Protein AF-A0A9P8YAR0-F1 (afdb_monomer_lite)

Secondary structure (DSSP, 8-state):
------GGG-TTS-------------------------------GGGTT---HHHHHHHHHHHHHHHHHHHHHHHHHHHHH--TT--HHHHHHHHHHHHHHHHHHHHHHHHHHHHHHHHTT----SSPPP-------------SPPPSTHHHHHHHHHHHHHT-TTSTTHHHHTSHHHHHHHHHHHHHHHHTS-TT-----SSSSPPPPGGGS-HHHHHHHHHHHHHHHHHHHHHHHHHHHHHHHHTT--PPP-----GGGGHHHHTTTTTT--

Radius of gyration: 24.36 Å; chains: 1; bounding box: 58×56×77 Å

Sequence (274 aa):
MEQNKGLSASRWATGPGLLRPRRLASSRGSSPSEFSSTTDSPRDQDQLHSCDERHLSRFLKMAKRLKWKMPFLELGYAKATSRAGLSQQDIEENEINFKLDYYEYYILLEQALVSLLAVYGVAIDRHAAPTTTKKTRSPERSVEPPKPEYKHRYHANVISALESPLTPLGAIFGIDPVRKQLLRAKELRNRWKYIDDDDEPLYNQPPPPLESYNLDEILQTVQLAIEHGYEMAQRDVEDYQVRSRASGKLQPSSEPPSSQDWDFMVNAMEWEAI

Structure (mmCIF, N/CA/C/O backbone):
data_AF-A0A9P8YAR0-F1
#
_entry.id   AF-A0A9P8YAR0-F1
#
loop_
_atom_site.group_PDB
_atom_site.id
_atom_site.type_symbol
_atom_site.label_atom_id
_atom_site.label_alt_id
_atom_site.label_comp_id
_atom_site.label_asym_id
_atom_site.label_entity_id
_atom_site.label_seq_id
_atom_site.pdbx_PDB_ins_code
_atom_site.Cartn_x
_atom_site.Cartn_y
_atom_site.Cartn_z
_atom_site.occupancy
_atom_site.B_iso_or_equiv
_atom_site.auth_seq_id
_atom_site.auth_comp_id
_atom_site.auth_asym_id
_atom_site.auth_atom_id
_atom_site.pdbx_PDB_model_num
ATOM 1 N N . MET A 1 1 ? 27.186 9.744 41.504 1.00 37.31 1 MET A N 1
ATOM 2 C CA . MET A 1 1 ? 25.823 10.306 41.618 1.00 37.31 1 MET A CA 1
ATOM 3 C C . MET A 1 1 ? 25.578 11.148 40.377 1.00 37.31 1 MET A C 1
ATOM 5 O O . MET A 1 1 ? 25.871 12.334 40.383 1.00 37.31 1 MET A O 1
ATOM 9 N N . GLU A 1 2 ? 25.146 10.518 39.287 1.00 39.84 2 GLU A N 1
ATOM 10 C CA . GLU A 1 2 ? 24.794 11.209 38.043 1.00 39.84 2 GLU A CA 1
ATOM 11 C C . GLU A 1 2 ? 23.285 11.449 38.034 1.00 39.84 2 GLU A C 1
ATOM 13 O O . GLU A 1 2 ? 22.495 10.520 38.197 1.00 39.84 2 GLU A O 1
ATOM 18 N N . GLN A 1 3 ? 22.887 12.716 37.931 1.00 44.25 3 GLN A N 1
ATOM 19 C CA . GLN A 1 3 ? 21.488 13.120 37.878 1.00 44.25 3 GLN A CA 1
ATOM 20 C C . GLN A 1 3 ? 21.008 13.087 36.423 1.00 44.25 3 GLN A C 1
ATOM 22 O O . GLN A 1 3 ? 21.446 13.885 35.593 1.00 44.25 3 GLN A O 1
ATOM 27 N N . ASN A 1 4 ? 20.080 12.173 36.141 1.00 39.69 4 ASN A N 1
ATOM 28 C CA . ASN A 1 4 ? 19.299 12.125 34.909 1.00 39.69 4 ASN A CA 1
ATOM 29 C C . ASN A 1 4 ? 18.508 13.430 34.730 1.00 39.69 4 ASN A C 1
ATOM 31 O O . ASN A 1 4 ? 17.562 13.700 35.471 1.00 39.69 4 ASN A O 1
ATOM 35 N N . LYS A 1 5 ? 18.853 14.223 33.712 1.00 50.88 5 LYS A N 1
ATOM 36 C CA . LYS A 1 5 ? 17.983 15.298 33.219 1.00 50.88 5 LYS A CA 1
ATOM 37 C C . LYS A 1 5 ? 16.904 14.672 32.336 1.00 50.88 5 LYS A C 1
ATOM 39 O O . LYS A 1 5 ? 17.158 14.327 31.187 1.00 50.88 5 LYS A O 1
ATOM 44 N N . GLY A 1 6 ? 15.725 14.475 32.922 1.00 48.91 6 GLY A N 1
ATOM 45 C CA . GLY A 1 6 ? 14.515 14.028 32.234 1.00 48.91 6 GLY A CA 1
ATOM 46 C C . GLY A 1 6 ? 13.888 15.098 31.330 1.00 48.91 6 GLY A C 1
ATOM 47 O O . GLY A 1 6 ? 14.427 16.188 31.151 1.00 48.91 6 GLY A O 1
ATOM 48 N N . LEU A 1 7 ? 12.720 14.750 30.781 1.00 41.03 7 LEU A N 1
ATOM 49 C CA . LEU A 1 7 ? 11.932 15.385 29.704 1.00 41.03 7 LEU A CA 1
ATOM 50 C C . LEU A 1 7 ? 11.551 16.876 29.872 1.00 41.03 7 LEU A C 1
ATOM 52 O O . LEU A 1 7 ? 10.843 17.428 29.032 1.00 41.03 7 LEU A O 1
ATOM 56 N N . SER A 1 8 ? 12.039 17.564 30.900 1.00 48.00 8 SER A N 1
ATOM 57 C CA . SER A 1 8 ? 11.832 18.999 31.127 1.00 48.00 8 SER A CA 1
ATOM 58 C C . SER A 1 8 ? 12.661 19.911 30.207 1.00 48.00 8 SER A C 1
ATOM 60 O O . SER A 1 8 ? 12.477 21.123 30.229 1.00 48.00 8 SER A O 1
ATOM 62 N N . ALA A 1 9 ? 13.536 19.353 29.363 1.00 49.62 9 ALA A N 1
ATOM 63 C CA . ALA A 1 9 ? 14.291 20.090 28.341 1.00 49.62 9 ALA A CA 1
ATOM 64 C C . ALA A 1 9 ? 13.607 20.106 26.954 1.00 49.62 9 ALA A C 1
ATOM 66 O O . ALA A 1 9 ? 14.244 20.423 25.947 1.00 49.62 9 ALA A O 1
ATOM 67 N N . SER A 1 10 ? 12.327 19.725 26.876 1.00 37.81 10 SER A N 1
ATOM 68 C CA . SER A 1 10 ? 11.600 19.652 25.610 1.00 37.81 10 SER A CA 1
ATOM 69 C C . SER A 1 10 ? 11.167 21.036 25.118 1.00 37.81 10 SER A C 1
ATOM 71 O O . SER A 1 10 ? 10.652 21.862 25.870 1.00 37.81 10 SER A O 1
ATOM 73 N N . ARG A 1 11 ? 11.343 21.266 23.813 1.00 50.47 11 ARG A N 1
ATOM 74 C CA . ARG A 1 11 ? 11.102 22.528 23.082 1.00 50.47 11 ARG A CA 1
ATOM 75 C C . ARG A 1 11 ? 9.628 22.966 23.011 1.00 50.47 11 ARG A C 1
ATOM 77 O O . ARG A 1 11 ? 9.318 23.943 22.342 1.00 50.47 11 ARG A O 1
ATOM 84 N N . TRP A 1 12 ? 8.745 22.249 23.701 1.00 41.91 12 TRP A N 1
ATOM 85 C CA . TRP A 1 12 ? 7.305 22.491 23.790 1.00 41.91 12 TRP A CA 1
ATOM 86 C C . TRP A 1 12 ? 6.896 23.259 25.059 1.00 41.91 12 TRP A C 1
ATOM 88 O O . TRP A 1 12 ? 5.718 23.550 25.241 1.00 41.91 12 TRP A O 1
ATOM 98 N N . ALA A 1 13 ? 7.845 23.615 25.934 1.00 38.53 13 ALA A N 1
ATOM 99 C CA . ALA A 1 13 ? 7.583 24.511 27.058 1.00 38.53 13 ALA A CA 1
ATOM 100 C C . ALA A 1 13 ? 7.417 25.959 26.556 1.00 38.53 13 ALA A C 1
ATOM 102 O O . ALA A 1 13 ? 8.365 26.603 26.105 1.00 38.53 13 ALA A O 1
ATOM 103 N N . THR A 1 14 ? 6.181 26.441 26.605 1.00 42.31 14 THR A N 1
ATOM 104 C CA . THR A 1 14 ? 5.696 27.729 26.105 1.00 42.31 14 THR A CA 1
ATOM 105 C C . THR A 1 14 ? 6.445 28.926 26.706 1.00 42.31 14 THR A C 1
ATOM 107 O O . THR A 1 14 ? 6.550 29.058 27.924 1.00 42.31 14 THR A O 1
ATOM 110 N N . GLY A 1 15 ? 6.890 29.852 25.852 1.00 34.81 15 GLY A N 1
ATOM 111 C CA . GLY A 1 15 ? 7.366 31.186 26.229 1.00 34.81 15 GLY A CA 1
ATOM 112 C C . GLY A 1 15 ? 6.850 32.233 25.229 1.00 34.81 15 GLY A C 1
ATOM 113 O O . GLY A 1 15 ? 6.793 31.936 24.035 1.00 34.81 15 GLY A O 1
ATOM 114 N N . PRO A 1 16 ? 6.409 33.417 25.690 1.00 35.25 16 PRO A N 1
ATOM 115 C CA . PRO A 1 16 ? 5.512 34.294 24.943 1.00 35.25 16 PRO A CA 1
ATOM 116 C C . PRO A 1 16 ? 6.212 35.058 23.814 1.00 35.25 16 PRO A C 1
ATOM 118 O O . PRO A 1 16 ? 7.384 35.424 23.897 1.00 35.25 16 PRO A O 1
ATOM 121 N N . GLY A 1 17 ? 5.442 35.290 22.751 1.00 38.84 17 GLY A N 1
ATOM 122 C CA . GLY A 1 17 ? 5.893 35.862 21.495 1.00 38.84 17 GLY A CA 1
ATOM 123 C C . GLY A 1 17 ? 6.397 37.301 21.567 1.00 38.84 17 GLY A C 1
ATOM 124 O O . GLY A 1 17 ? 5.939 38.127 22.354 1.00 38.84 17 GLY A O 1
ATOM 125 N N . LEU A 1 18 ? 7.290 37.607 20.629 1.00 35.22 18 LEU A N 1
ATOM 126 C CA . LEU A 1 18 ? 7.560 38.959 20.167 1.00 35.22 18 LEU A CA 1
ATOM 127 C C . LEU A 1 18 ? 7.552 38.958 18.638 1.00 35.22 18 LEU A C 1
ATOM 129 O O . LEU A 1 18 ? 8.426 38.407 17.972 1.00 35.22 18 LEU A O 1
ATOM 133 N N 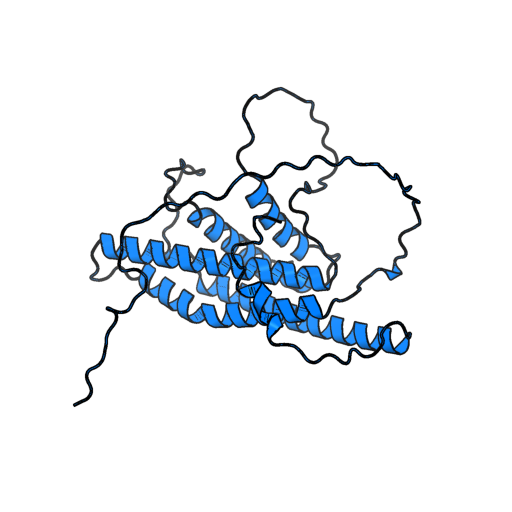. LEU A 1 19 ? 6.503 39.582 18.111 1.00 37.47 19 LEU A N 1
ATOM 134 C CA . LEU A 1 19 ? 6.312 39.941 16.715 1.00 37.47 19 LEU A CA 1
ATOM 135 C C . LEU A 1 19 ? 7.456 40.842 16.233 1.00 37.47 19 LEU A C 1
ATOM 137 O O . LEU A 1 19 ? 7.795 41.829 16.889 1.00 37.47 19 LEU A O 1
ATOM 141 N N . ARG A 1 20 ? 7.965 40.595 15.021 1.00 31.31 20 ARG A N 1
ATOM 142 C CA . ARG A 1 20 ? 8.573 41.662 14.215 1.00 31.31 20 ARG A CA 1
ATOM 143 C C . ARG A 1 20 ? 8.283 41.458 12.721 1.00 31.31 20 ARG A C 1
ATOM 145 O O . ARG A 1 20 ? 8.597 40.397 12.190 1.00 31.31 20 ARG A O 1
ATOM 152 N N . PRO A 1 21 ? 7.711 42.457 12.027 1.00 38.16 21 PRO A N 1
ATOM 153 C CA . PRO A 1 21 ? 7.302 42.333 10.633 1.00 38.16 21 PRO A CA 1
ATOM 154 C C . PRO A 1 21 ? 8.472 42.613 9.682 1.00 38.16 21 PRO A C 1
ATOM 156 O O . PRO A 1 21 ? 9.260 43.538 9.909 1.00 38.16 21 PRO A O 1
ATOM 159 N N . ARG A 1 22 ? 8.556 41.874 8.568 1.00 32.75 22 ARG A N 1
ATOM 160 C CA . ARG A 1 22 ? 9.500 42.171 7.481 1.00 32.75 22 ARG A CA 1
ATOM 161 C C . ARG A 1 22 ? 8.775 42.360 6.145 1.00 32.75 22 ARG A C 1
ATOM 163 O O . ARG A 1 22 ? 8.416 41.413 5.467 1.00 32.75 22 ARG A O 1
ATOM 170 N N . ARG A 1 23 ? 8.578 43.650 5.857 1.00 31.27 23 ARG A N 1
ATOM 171 C CA . ARG A 1 23 ? 8.496 44.376 4.576 1.00 31.27 23 ARG A CA 1
ATOM 172 C C . ARG A 1 23 ? 8.189 43.588 3.294 1.00 31.27 23 ARG A C 1
ATOM 174 O O . ARG A 1 23 ? 9.014 42.830 2.797 1.00 31.27 23 ARG A O 1
ATOM 181 N N . LEU A 1 24 ? 7.072 43.995 2.693 1.00 36.12 24 LEU A N 1
ATOM 182 C CA . LEU A 1 24 ? 6.764 43.934 1.266 1.00 36.12 24 LEU A CA 1
ATOM 183 C C . LEU A 1 24 ? 7.833 44.675 0.447 1.00 36.12 24 LEU A C 1
ATOM 185 O O . LEU A 1 24 ? 8.147 45.833 0.738 1.00 36.12 24 LEU A O 1
ATOM 189 N N . ALA A 1 25 ? 8.334 44.032 -0.605 1.00 34.50 25 ALA A N 1
ATOM 190 C CA . ALA A 1 25 ? 9.024 44.691 -1.704 1.00 34.50 25 ALA A CA 1
ATOM 191 C C . ALA A 1 25 ? 8.367 44.261 -3.018 1.00 34.50 25 ALA A C 1
ATOM 193 O O . ALA A 1 25 ? 8.308 43.085 -3.359 1.00 34.50 25 ALA A O 1
ATOM 194 N N . SER A 1 26 ? 7.831 45.268 -3.697 1.00 34.31 26 SER A N 1
ATOM 195 C CA . SER A 1 26 ? 7.282 45.244 -5.045 1.00 34.31 26 SER A CA 1
ATOM 196 C C . SER A 1 26 ? 8.406 45.098 -6.071 1.00 34.31 26 SER A C 1
ATOM 198 O O . SER A 1 26 ? 9.370 45.862 -6.020 1.00 34.31 26 SER A O 1
ATOM 200 N N . SER A 1 27 ? 8.250 44.208 -7.050 1.00 35.03 27 SER A N 1
ATOM 201 C CA . SER A 1 27 ? 8.774 44.462 -8.392 1.00 35.03 27 SER A CA 1
ATOM 202 C C . SER A 1 27 ? 7.853 43.867 -9.459 1.00 35.03 27 SER A C 1
ATOM 204 O O . SER A 1 27 ? 7.438 42.712 -9.417 1.00 35.03 27 SER A O 1
ATOM 206 N N . ARG A 1 28 ? 7.488 44.741 -10.399 1.00 36.47 28 ARG A N 1
ATOM 207 C CA . ARG A 1 28 ? 6.858 44.443 -11.685 1.00 36.47 28 ARG A CA 1
ATOM 208 C C . ARG A 1 28 ? 7.933 43.937 -12.650 1.00 36.47 28 ARG A C 1
ATOM 210 O O . ARG A 1 28 ? 9.040 44.469 -12.636 1.00 36.47 28 ARG A O 1
ATOM 217 N N . GLY A 1 29 ? 7.575 43.030 -13.553 1.00 31.17 29 GLY A N 1
ATOM 218 C CA . GLY A 1 29 ? 8.398 42.687 -14.713 1.00 31.17 29 GLY A CA 1
ATOM 219 C C . GLY A 1 29 ? 7.681 41.703 -15.630 1.00 31.17 29 GLY A C 1
ATOM 220 O O . GLY A 1 29 ? 7.334 40.612 -15.205 1.00 31.17 29 GLY A O 1
ATOM 221 N N . SER A 1 30 ? 7.402 42.149 -16.848 1.00 32.44 30 SER A N 1
ATOM 222 C CA . SER A 1 30 ? 6.516 41.556 -17.850 1.00 32.44 30 SER A CA 1
ATOM 223 C C . SER A 1 30 ? 7.051 40.297 -18.546 1.00 32.44 30 SER A C 1
ATOM 225 O O . SER A 1 30 ? 8.258 40.101 -18.658 1.00 32.44 30 SER A O 1
ATOM 227 N N . SER A 1 31 ? 6.114 39.513 -19.095 1.00 34.41 31 SER A N 1
ATOM 228 C CA . SER A 1 31 ? 6.303 38.480 -20.129 1.00 34.41 31 SER A CA 1
ATOM 229 C C . SER A 1 31 ? 6.965 39.025 -21.408 1.00 34.41 31 SER A C 1
ATOM 231 O O . SER A 1 31 ? 6.927 40.234 -21.657 1.00 34.41 31 SER A O 1
ATOM 233 N N . PRO A 1 32 ? 7.483 38.131 -22.270 1.00 38.25 32 PRO A N 1
ATOM 234 C CA . PRO A 1 32 ? 6.660 37.751 -23.419 1.00 38.25 32 PRO A CA 1
ATOM 235 C C . PRO A 1 32 ? 6.696 36.256 -23.780 1.00 38.25 32 PRO A C 1
ATOM 237 O O . PRO A 1 32 ? 7.529 35.477 -23.330 1.00 38.25 32 PRO A O 1
ATOM 240 N N . SER A 1 33 ? 5.703 35.915 -24.591 1.00 30.89 33 SER A N 1
ATOM 241 C CA . SER A 1 33 ? 5.299 34.622 -25.122 1.00 30.89 33 SER A CA 1
ATOM 242 C C . SER A 1 33 ? 6.246 34.077 -26.192 1.00 30.89 33 SER A C 1
ATOM 244 O O . SER A 1 33 ? 6.607 34.815 -27.104 1.00 30.89 33 SER A O 1
ATOM 246 N N . GLU A 1 34 ? 6.486 32.765 -26.189 1.00 28.80 34 GLU A N 1
ATOM 247 C CA . GLU A 1 34 ? 6.852 32.020 -27.398 1.00 28.80 34 GLU A CA 1
ATOM 248 C C . GLU A 1 34 ? 5.998 30.753 -27.506 1.00 28.80 34 GLU A C 1
ATOM 250 O O . GLU A 1 34 ? 6.057 29.839 -26.685 1.00 28.80 34 GLU A O 1
ATOM 255 N N . PHE A 1 35 ? 5.152 30.748 -28.535 1.00 33.94 35 PHE A N 1
ATOM 256 C CA . PHE A 1 35 ? 4.470 29.572 -29.050 1.00 33.94 35 PHE A CA 1
ATOM 257 C C . PHE A 1 35 ? 5.496 28.716 -29.793 1.00 33.94 35 PHE A C 1
ATOM 259 O O . PHE A 1 35 ? 6.168 29.208 -30.698 1.00 33.94 35 PHE A O 1
ATOM 266 N N . SER A 1 36 ? 5.580 27.430 -29.464 1.00 34.88 36 SER A N 1
ATOM 267 C CA . SER A 1 36 ? 6.195 26.441 -30.345 1.00 34.88 36 SER A CA 1
ATOM 268 C C . SER A 1 36 ? 5.265 25.258 -30.547 1.00 34.88 36 SER A C 1
ATOM 270 O O . SER A 1 36 ? 4.643 24.727 -29.630 1.00 34.88 36 SER A O 1
ATOM 272 N N . SER A 1 37 ? 5.134 24.957 -31.826 1.00 33.03 37 SER A N 1
ATOM 273 C CA . SER A 1 37 ? 4.126 24.175 -32.507 1.00 33.03 37 SER A CA 1
ATOM 274 C C . SER A 1 37 ? 4.213 22.695 -32.158 1.00 33.03 37 SER A C 1
ATOM 276 O O . SER A 1 37 ? 5.272 22.079 -32.259 1.00 33.03 37 SER A O 1
ATOM 278 N N . THR A 1 38 ? 3.064 22.101 -31.851 1.00 34.84 38 THR A N 1
ATOM 279 C CA . THR A 1 38 ? 2.849 20.654 -31.852 1.00 34.84 38 THR A CA 1
ATOM 280 C C . THR A 1 38 ? 3.045 20.109 -33.263 1.00 34.84 38 THR A C 1
ATOM 282 O O . THR A 1 38 ? 2.204 20.313 -34.139 1.00 34.84 38 THR A O 1
ATOM 285 N N . THR A 1 39 ? 4.162 19.423 -33.480 1.00 36.44 39 THR A N 1
ATOM 286 C CA . THR A 1 39 ? 4.338 18.500 -34.602 1.00 36.44 39 THR A CA 1
ATOM 287 C C . THR A 1 39 ? 3.939 17.111 -34.123 1.00 36.44 39 THR A C 1
ATOM 289 O O . THR A 1 39 ? 4.605 16.492 -33.299 1.00 36.44 39 THR A O 1
ATOM 292 N N . ASP A 1 40 ? 2.785 16.674 -34.614 1.00 42.22 40 ASP A N 1
ATOM 293 C CA . ASP A 1 40 ? 2.220 15.341 -34.452 1.00 42.22 40 ASP A CA 1
ATOM 294 C C . ASP A 1 40 ? 3.078 14.367 -35.279 1.00 42.22 40 ASP A C 1
ATOM 296 O O . ASP A 1 40 ? 3.090 14.422 -36.510 1.00 42.22 40 ASP A O 1
ATOM 300 N N . SER A 1 41 ? 3.892 13.553 -34.606 1.00 32.69 41 SER A N 1
ATOM 301 C CA . SER A 1 41 ? 4.643 12.447 -35.213 1.00 32.69 41 SER A CA 1
ATOM 302 C C . SER A 1 41 ? 4.205 11.120 -34.594 1.00 32.69 41 SER A C 1
ATOM 304 O O . SER A 1 41 ? 3.842 11.088 -33.414 1.00 32.69 41 SER A O 1
ATOM 306 N N . PRO A 1 42 ? 4.211 10.023 -35.373 1.00 37.84 42 PRO A N 1
ATOM 307 C CA . PRO A 1 42 ? 3.617 8.757 -34.968 1.00 37.84 42 PRO A CA 1
ATOM 308 C C . PRO A 1 42 ? 4.381 8.217 -33.760 1.00 37.84 42 PRO A C 1
ATOM 310 O O . PRO A 1 42 ? 5.600 8.080 -33.810 1.00 37.84 42 PRO A O 1
ATOM 313 N N . ARG A 1 43 ? 3.676 7.928 -32.661 1.00 37.00 43 ARG A N 1
ATOM 314 C CA . ARG A 1 43 ? 4.259 7.261 -31.491 1.00 37.00 43 ARG A CA 1
ATOM 315 C C . ARG A 1 43 ? 4.767 5.879 -31.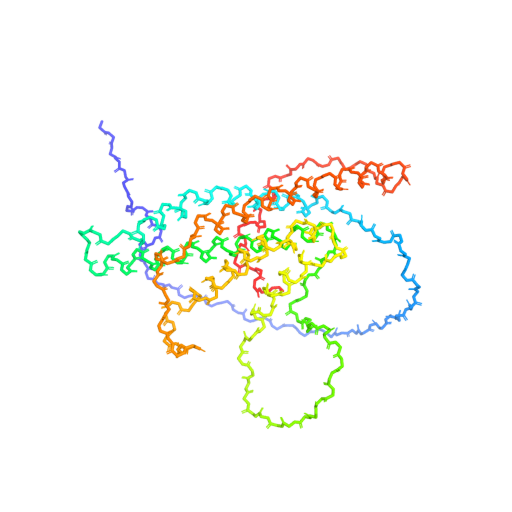903 1.00 37.00 43 ARG A C 1
ATOM 317 O O . ARG A 1 43 ? 3.974 4.950 -32.046 1.00 37.00 43 ARG A O 1
ATOM 324 N N . ASP A 1 44 ? 6.079 5.771 -32.082 1.00 33.78 44 ASP A N 1
ATOM 325 C CA . ASP A 1 44 ? 6.796 4.507 -32.200 1.00 33.78 44 ASP A CA 1
ATOM 326 C C . ASP A 1 44 ? 6.474 3.611 -30.999 1.00 33.78 44 ASP A C 1
ATOM 328 O O . ASP A 1 44 ? 6.611 4.006 -29.837 1.00 33.78 44 ASP A O 1
ATOM 332 N N . GLN A 1 45 ? 6.081 2.373 -31.290 1.00 42.69 45 GLN A N 1
ATOM 333 C CA . GLN A 1 45 ? 5.866 1.314 -30.301 1.00 42.69 45 GLN A CA 1
ATOM 334 C C . GLN A 1 45 ? 7.160 0.917 -29.556 1.00 42.69 45 GLN A C 1
ATOM 336 O O . GLN A 1 45 ? 7.090 0.190 -28.572 1.00 42.69 45 GLN A O 1
ATOM 341 N N . ASP A 1 46 ? 8.317 1.461 -29.951 1.00 38.94 46 ASP A N 1
ATOM 342 C CA . ASP A 1 46 ? 9.611 1.335 -29.264 1.00 38.94 46 ASP A CA 1
ATOM 343 C C . ASP A 1 46 ? 9.754 2.226 -28.010 1.00 38.94 46 ASP A C 1
ATOM 345 O O . ASP A 1 46 ? 10.757 2.139 -27.301 1.00 38.94 46 ASP A O 1
ATOM 349 N N . GLN A 1 47 ? 8.761 3.067 -27.684 1.00 44.16 47 GLN A N 1
ATOM 350 C CA . GLN A 1 47 ? 8.684 3.747 -26.377 1.00 44.16 47 GLN A CA 1
ATOM 351 C C . GLN A 1 47 ? 8.146 2.847 -25.251 1.00 44.16 47 GLN A C 1
ATOM 353 O O . GLN A 1 47 ? 7.994 3.306 -24.116 1.00 44.16 47 GLN A O 1
ATOM 358 N N . LEU A 1 48 ? 7.846 1.574 -25.533 1.00 44.78 48 LEU A N 1
ATOM 359 C CA . LEU A 1 48 ? 7.464 0.619 -24.502 1.00 44.78 48 LEU A CA 1
ATOM 360 C C . LEU A 1 48 ? 8.658 0.348 -23.566 1.00 44.78 48 LEU A C 1
ATOM 362 O O . LEU A 1 48 ? 9.575 -0.408 -23.879 1.00 44.78 48 LEU A O 1
ATOM 366 N N . HIS A 1 49 ? 8.564 0.946 -22.376 1.00 58.31 49 HIS A N 1
ATOM 367 C CA . HIS A 1 49 ? 9.291 0.619 -21.145 1.00 58.31 49 HIS A CA 1
ATOM 368 C C . HIS A 1 49 ? 10.702 1.202 -20.996 1.00 58.31 49 HIS A C 1
ATOM 370 O O . HIS A 1 49 ? 11.666 0.472 -20.766 1.00 58.31 49 HIS A O 1
ATOM 376 N N . SER A 1 50 ? 10.829 2.533 -20.993 1.00 65.31 50 SER A N 1
ATOM 377 C CA . SER A 1 50 ? 11.918 3.146 -20.224 1.00 65.31 50 SER A CA 1
ATOM 378 C C . SER A 1 50 ? 11.692 2.846 -18.737 1.00 65.31 50 SER A C 1
ATOM 380 O O . SER A 1 50 ? 10.799 3.435 -18.130 1.00 65.31 50 SER A O 1
ATOM 382 N N . CYS A 1 51 ? 12.455 1.912 -18.167 1.00 75.69 51 CYS A N 1
ATOM 383 C CA . CYS A 1 51 ? 12.370 1.591 -16.743 1.00 75.69 51 CYS A CA 1
ATOM 384 C C . CYS A 1 51 ? 13.300 2.522 -15.944 1.00 75.69 51 CYS A C 1
ATOM 386 O O . CYS A 1 51 ? 14.507 2.533 -16.191 1.00 75.69 51 CYS A O 1
ATOM 388 N N . ASP A 1 52 ? 12.765 3.325 -15.014 1.00 82.25 52 ASP A N 1
ATOM 389 C CA . ASP A 1 52 ? 13.561 4.305 -14.245 1.00 82.25 52 ASP A CA 1
ATOM 390 C C . ASP A 1 52 ? 14.013 3.748 -12.877 1.00 82.25 52 ASP A C 1
ATOM 392 O O . ASP A 1 52 ? 13.229 3.595 -11.934 1.00 82.25 52 ASP A O 1
ATOM 396 N N . GLU A 1 53 ? 15.320 3.497 -12.749 1.00 85.56 53 GLU A N 1
ATOM 397 C CA . GLU A 1 53 ? 15.984 2.995 -11.535 1.00 85.56 53 GLU A CA 1
ATOM 398 C C . GLU A 1 53 ? 15.825 3.925 -10.318 1.00 85.56 53 GLU A C 1
ATOM 400 O O . GLU A 1 53 ? 15.801 3.465 -9.170 1.00 85.56 53 GLU A O 1
ATOM 405 N N . ARG A 1 54 ? 15.663 5.238 -10.529 1.00 86.19 54 ARG A N 1
ATOM 406 C CA . ARG A 1 54 ? 15.459 6.196 -9.429 1.00 86.19 54 ARG A CA 1
ATOM 407 C C . ARG A 1 54 ? 14.107 5.971 -8.768 1.00 86.19 54 ARG A C 1
ATOM 409 O O . ARG A 1 54 ? 13.999 6.029 -7.542 1.00 86.19 54 ARG A O 1
ATOM 416 N N . HIS A 1 55 ? 13.080 5.688 -9.568 1.00 87.88 55 HIS A N 1
ATOM 417 C CA . HIS A 1 55 ? 11.746 5.363 -9.070 1.00 87.88 55 HIS A CA 1
ATOM 418 C C . HIS A 1 55 ? 11.725 4.004 -8.363 1.00 87.88 55 HIS A C 1
ATOM 420 O O . HIS A 1 55 ? 11.118 3.898 -7.298 1.00 87.88 55 HIS A O 1
ATOM 426 N N . LEU A 1 56 ? 12.488 3.019 -8.855 1.00 88.88 56 LEU A N 1
ATOM 427 C CA . LEU A 1 56 ? 12.667 1.733 -8.174 1.00 88.88 56 LEU A CA 1
ATOM 428 C C . LEU A 1 56 ? 13.356 1.909 -6.811 1.00 88.88 56 LEU A C 1
ATOM 430 O O . LEU A 1 56 ? 12.905 1.366 -5.803 1.00 88.88 56 LEU A O 1
ATOM 434 N N . SER A 1 57 ? 14.413 2.721 -6.755 1.00 88.44 57 SER A N 1
ATOM 435 C CA . SER A 1 57 ? 15.143 3.022 -5.518 1.00 88.44 57 SER A CA 1
ATOM 436 C C . SER A 1 57 ? 14.268 3.749 -4.495 1.00 88.44 57 SER A C 1
ATOM 438 O O . SER A 1 57 ? 14.316 3.442 -3.301 1.00 88.44 57 SER A O 1
ATOM 440 N N . ARG A 1 58 ? 13.440 4.700 -4.951 1.00 88.38 58 ARG A N 1
ATOM 441 C CA . ARG A 1 58 ? 12.425 5.357 -4.114 1.00 88.38 58 ARG A CA 1
ATOM 442 C C . ARG A 1 58 ? 11.427 4.339 -3.589 1.00 88.38 58 ARG A C 1
ATOM 444 O O . ARG A 1 58 ? 11.283 4.222 -2.378 1.00 88.38 58 ARG A O 1
ATOM 451 N N . PHE A 1 59 ? 10.816 3.553 -4.466 1.00 91.38 59 PHE A N 1
ATOM 452 C CA . PHE A 1 59 ? 9.866 2.520 -4.078 1.00 91.38 59 PHE A CA 1
ATOM 453 C C . PHE A 1 59 ? 10.446 1.547 -3.039 1.00 91.38 59 PHE A C 1
ATOM 455 O O . PHE A 1 59 ? 9.814 1.321 -2.011 1.00 91.38 59 PHE A O 1
ATOM 462 N N . LEU A 1 60 ? 11.676 1.054 -3.225 1.00 91.19 60 LEU A N 1
ATOM 463 C CA . LEU A 1 60 ? 12.334 0.154 -2.272 1.00 91.19 60 LEU A CA 1
ATOM 464 C C . LEU A 1 60 ? 12.465 0.772 -0.871 1.00 91.19 60 LEU A C 1
ATOM 466 O O . LEU A 1 60 ? 12.248 0.099 0.139 1.00 91.19 60 LEU A O 1
ATOM 470 N N . LYS A 1 61 ? 12.811 2.059 -0.787 1.00 90.81 61 LYS A N 1
ATOM 471 C CA . LYS A 1 61 ? 12.873 2.791 0.488 1.00 90.81 61 LYS A CA 1
ATOM 472 C C . LYS A 1 61 ? 11.505 2.844 1.165 1.00 90.81 61 LYS A C 1
ATOM 474 O O . LYS A 1 61 ? 11.404 2.600 2.368 1.00 90.81 61 LYS A O 1
ATOM 479 N N . MET A 1 62 ? 10.454 3.095 0.389 1.00 91.00 62 MET A N 1
ATOM 480 C CA . MET A 1 62 ? 9.080 3.143 0.887 1.00 91.00 62 MET A CA 1
ATOM 481 C C . MET A 1 62 ? 8.579 1.766 1.323 1.00 91.00 62 MET A C 1
ATOM 483 O O . MET A 1 62 ? 8.023 1.645 2.409 1.00 91.00 62 MET A O 1
ATOM 487 N N . ALA A 1 63 ? 8.862 0.714 0.552 1.00 91.50 63 ALA A N 1
ATOM 488 C CA . ALA A 1 63 ? 8.544 -0.669 0.897 1.00 91.50 63 ALA A CA 1
ATOM 489 C C . ALA A 1 63 ? 9.223 -1.101 2.208 1.00 91.50 63 ALA A C 1
ATOM 491 O O . ALA A 1 63 ? 8.581 -1.676 3.089 1.00 91.50 63 ALA A O 1
ATOM 492 N N . LYS A 1 64 ? 10.501 -0.742 2.403 1.00 92.19 64 LYS A N 1
ATOM 493 C CA . LYS A 1 64 ? 11.206 -0.955 3.680 1.00 92.19 64 LYS A CA 1
ATOM 494 C C . LYS A 1 64 ? 10.535 -0.209 4.834 1.00 92.19 64 LYS A C 1
ATOM 496 O O . LYS A 1 64 ? 10.410 -0.759 5.927 1.00 92.19 64 LYS A O 1
ATOM 501 N N . ARG A 1 65 ? 10.084 1.029 4.606 1.00 92.88 65 ARG A N 1
ATOM 502 C CA . ARG A 1 65 ? 9.381 1.825 5.621 1.00 92.88 65 ARG A CA 1
ATOM 503 C C . ARG A 1 65 ? 7.998 1.258 5.956 1.00 92.88 65 ARG A C 1
ATOM 505 O O . ARG A 1 65 ? 7.641 1.253 7.131 1.00 92.88 65 ARG A O 1
ATOM 512 N N . LEU A 1 66 ? 7.255 0.754 4.971 1.00 93.19 66 LEU A N 1
ATOM 513 C CA . LEU A 1 66 ? 5.978 0.061 5.177 1.00 93.19 66 LEU A CA 1
ATOM 514 C C . LEU A 1 66 ? 6.176 -1.174 6.049 1.00 93.19 66 LEU A C 1
ATOM 516 O O . LEU A 1 66 ? 5.547 -1.287 7.099 1.00 93.19 66 LEU A O 1
ATOM 520 N N . LYS A 1 67 ? 7.138 -2.028 5.684 1.00 92.12 67 LYS A N 1
ATOM 521 C CA . LYS A 1 67 ? 7.508 -3.215 6.462 1.00 92.12 67 LYS A CA 1
ATOM 522 C C . LYS A 1 67 ? 7.933 -2.875 7.891 1.00 92.12 67 LYS A C 1
ATOM 524 O O . LYS A 1 67 ? 7.597 -3.603 8.815 1.00 92.12 67 LYS A O 1
ATOM 529 N N . TRP A 1 68 ? 8.628 -1.754 8.090 1.00 93.69 68 TRP A N 1
ATOM 530 C CA . TRP A 1 68 ? 8.972 -1.263 9.426 1.00 93.69 68 TRP A CA 1
ATOM 531 C C . TRP A 1 68 ? 7.746 -0.831 10.239 1.00 93.69 68 TRP A C 1
ATOM 533 O O . TRP A 1 68 ? 7.704 -1.074 11.439 1.00 93.69 68 TRP A O 1
ATOM 543 N N . LYS A 1 69 ? 6.760 -0.170 9.616 1.00 93.19 69 LYS A N 1
ATOM 544 C CA . LYS A 1 69 ? 5.541 0.295 10.300 1.00 93.19 69 LYS A CA 1
ATOM 545 C C . LYS A 1 69 ? 4.582 -0.849 10.664 1.00 93.19 69 LYS A C 1
ATOM 547 O O . LYS A 1 69 ? 3.843 -0.706 11.632 1.00 93.19 69 LYS A O 1
ATOM 552 N N . MET A 1 70 ? 4.621 -1.966 9.936 1.00 91.62 70 MET A N 1
ATOM 553 C CA . MET A 1 70 ? 3.689 -3.094 10.094 1.00 91.62 70 MET A CA 1
ATOM 554 C C . MET A 1 70 ? 3.509 -3.584 11.547 1.00 91.62 70 MET A C 1
ATOM 556 O O . MET A 1 70 ? 2.375 -3.548 12.020 1.00 91.62 70 MET A O 1
ATOM 560 N N . PRO A 1 71 ? 4.564 -3.933 12.315 1.00 93.19 71 PRO A N 1
ATOM 561 C CA . PRO A 1 71 ? 4.378 -4.448 13.677 1.00 93.19 71 PRO A CA 1
ATOM 562 C C . PRO A 1 71 ? 3.742 -3.433 14.638 1.00 93.19 71 PRO A C 1
ATOM 564 O O . PRO A 1 71 ? 3.064 -3.804 15.594 1.00 93.19 71 PRO A O 1
ATOM 567 N N . PHE A 1 72 ? 3.958 -2.136 14.400 1.00 93.94 72 PHE A N 1
ATOM 568 C CA . PHE A 1 72 ? 3.351 -1.075 15.205 1.00 93.94 72 PHE A CA 1
ATOM 569 C C . PHE A 1 72 ? 1.864 -0.926 14.894 1.00 93.94 72 PHE A C 1
ATOM 571 O O . PHE A 1 72 ? 1.075 -0.705 15.808 1.00 93.94 72 PHE A O 1
ATOM 578 N N . LEU A 1 73 ? 1.488 -1.098 13.625 1.00 94.62 73 LEU A N 1
ATOM 579 C CA . LEU A 1 73 ? 0.096 -1.071 13.196 1.00 94.62 73 LEU A CA 1
ATOM 580 C C . LEU A 1 73 ? -0.679 -2.281 13.739 1.00 94.62 73 LEU A C 1
ATOM 582 O O . LEU A 1 73 ? -1.786 -2.111 14.239 1.00 94.62 73 LEU A O 1
ATOM 586 N N . GLU A 1 74 ? -0.074 -3.472 13.719 1.00 93.81 74 GLU A N 1
ATOM 587 C CA . GLU A 1 74 ? -0.632 -4.689 14.333 1.00 93.81 74 GLU A CA 1
ATOM 588 C C . GLU A 1 74 ? -0.836 -4.513 15.846 1.00 93.81 74 GLU A C 1
ATOM 590 O O . GLU A 1 74 ? -1.909 -4.799 16.380 1.00 93.81 74 GLU A O 1
ATOM 595 N N . LEU A 1 75 ? 0.167 -3.972 16.548 1.00 94.12 75 LEU A N 1
ATOM 596 C CA . LEU A 1 75 ? 0.056 -3.676 17.976 1.00 94.12 75 LEU A CA 1
ATOM 597 C C . LEU A 1 75 ? -1.033 -2.631 18.264 1.00 94.12 75 LEU A C 1
ATOM 599 O O . LEU A 1 75 ? -1.786 -2.778 19.228 1.00 94.12 75 LEU A O 1
ATOM 603 N N . GLY A 1 76 ? -1.109 -1.577 17.449 1.00 94.06 76 GLY A N 1
ATOM 604 C CA . GLY A 1 76 ? -2.147 -0.554 17.541 1.00 94.06 76 GLY A CA 1
ATOM 605 C C . GLY A 1 76 ? -3.540 -1.147 17.344 1.00 94.06 76 GLY A C 1
ATOM 606 O O . GLY A 1 76 ? -4.437 -0.871 18.135 1.00 94.06 76 GLY A O 1
ATOM 607 N N . TYR A 1 77 ? -3.698 -2.039 16.365 1.00 94.56 77 TYR A N 1
ATOM 608 C CA . TYR A 1 77 ? -4.958 -2.726 16.095 1.00 94.56 77 TYR A CA 1
ATOM 609 C C . TYR A 1 77 ? -5.387 -3.622 17.262 1.00 94.56 77 TYR A C 1
ATOM 611 O O . TYR A 1 77 ? -6.531 -3.555 17.714 1.00 94.56 77 TYR A O 1
ATOM 619 N N . ALA A 1 78 ? -4.462 -4.410 17.817 1.00 93.19 78 ALA A N 1
ATOM 620 C CA . ALA A 1 78 ? -4.734 -5.250 18.982 1.00 93.19 78 ALA A CA 1
ATOM 621 C C . ALA A 1 78 ? -5.163 -4.424 20.209 1.00 93.19 78 ALA A C 1
ATOM 623 O O . ALA A 1 78 ? -6.049 -4.827 20.959 1.00 93.19 78 ALA A O 1
ATOM 624 N N . LYS A 1 79 ? -4.567 -3.240 20.405 1.00 93.69 79 LYS A N 1
ATOM 625 C CA . LYS A 1 79 ? -4.968 -2.312 21.473 1.00 93.69 79 LYS A CA 1
ATOM 626 C C . LYS A 1 79 ? -6.335 -1.685 21.213 1.00 93.69 79 LYS A C 1
ATOM 628 O O . LYS A 1 79 ? -7.152 -1.648 22.123 1.00 93.69 79 LYS A O 1
ATOM 633 N N . ALA A 1 80 ? -6.592 -1.241 19.986 1.00 92.88 80 ALA A N 1
ATOM 634 C CA . ALA A 1 80 ? -7.851 -0.615 19.587 1.00 92.88 80 ALA A CA 1
ATOM 635 C C . ALA A 1 80 ? -9.051 -1.572 19.635 1.00 92.88 80 ALA A C 1
ATOM 637 O O . ALA A 1 80 ? -10.179 -1.141 19.841 1.00 92.88 80 ALA A O 1
ATOM 638 N N . THR A 1 81 ? -8.813 -2.873 19.476 1.00 93.06 81 THR A N 1
ATOM 639 C CA . THR A 1 81 ? -9.850 -3.915 19.559 1.00 93.06 81 THR A CA 1
ATOM 640 C C . THR A 1 81 ? -9.982 -4.529 20.959 1.00 93.06 81 THR A C 1
ATOM 642 O O . THR A 1 81 ? -10.960 -5.218 21.260 1.00 93.06 81 THR A O 1
ATOM 645 N N . SER A 1 82 ? -9.032 -4.262 21.861 1.00 91.50 82 SER A N 1
ATOM 646 C CA . SER A 1 82 ? -9.081 -4.728 23.246 1.00 91.50 82 SER A CA 1
ATOM 647 C C . SER A 1 82 ? -9.958 -3.816 24.103 1.00 91.50 82 SER A C 1
ATOM 649 O O . SER A 1 82 ? -9.557 -2.722 24.482 1.00 91.50 82 SER A O 1
ATOM 651 N N . ARG A 1 83 ? -11.139 -4.306 24.491 1.00 88.69 83 ARG A N 1
ATOM 652 C CA . ARG A 1 83 ? -12.095 -3.561 25.338 1.00 88.69 83 ARG A CA 1
ATOM 653 C C . ARG A 1 83 ? -12.072 -3.957 26.816 1.00 88.69 83 ARG A C 1
ATOM 655 O O . ARG A 1 83 ? -12.690 -3.306 27.653 1.00 88.69 83 ARG A O 1
ATOM 662 N N . ALA A 1 84 ? -11.417 -5.067 27.150 1.00 88.38 84 ALA A N 1
ATOM 663 C CA . ALA A 1 84 ? -11.517 -5.662 28.477 1.00 88.38 84 ALA A CA 1
ATOM 664 C C . ALA A 1 84 ? -10.803 -4.810 29.540 1.00 88.38 84 ALA A C 1
ATOM 666 O O . ALA A 1 84 ? -9.594 -4.605 29.471 1.00 88.38 84 ALA A O 1
ATOM 667 N N . GLY A 1 85 ? -11.552 -4.366 30.553 1.00 86.81 85 GLY A N 1
ATOM 668 C CA . GLY A 1 85 ? -11.003 -3.668 31.721 1.00 86.81 85 GLY A CA 1
ATOM 669 C C . GLY A 1 85 ? -10.627 -2.201 31.494 1.00 86.81 85 GLY A C 1
ATOM 670 O O . GLY A 1 85 ? -9.993 -1.618 32.369 1.00 86.81 85 GLY A O 1
ATOM 671 N N . LEU A 1 86 ? -11.012 -1.613 30.358 1.00 90.62 86 LEU A N 1
ATOM 672 C CA . LEU A 1 86 ? -10.756 -0.211 30.023 1.00 90.62 86 LEU A CA 1
ATOM 673 C C . LEU A 1 86 ? -12.005 0.656 30.215 1.00 90.62 86 LEU A C 1
ATOM 675 O O . LEU A 1 86 ? -13.133 0.163 30.140 1.00 90.62 86 LEU A O 1
ATOM 679 N N . SER A 1 87 ? -11.802 1.952 30.469 1.00 93.56 87 SER A N 1
ATOM 680 C CA . SER A 1 87 ? -12.899 2.920 30.451 1.00 93.56 87 SER A CA 1
ATOM 681 C C . SER A 1 87 ? -13.364 3.176 29.013 1.00 93.56 87 SER A C 1
ATOM 683 O O . SER A 1 87 ? -12.627 2.936 28.059 1.00 93.56 87 SER A O 1
ATOM 685 N N . GLN A 1 88 ? -14.588 3.685 28.845 1.00 89.81 88 GLN A N 1
ATOM 686 C CA . GLN A 1 88 ? -15.111 4.034 27.518 1.00 89.81 88 GLN A CA 1
ATOM 687 C C . GLN A 1 88 ? -14.215 5.060 26.803 1.00 89.81 88 GLN A C 1
ATOM 689 O O . GLN A 1 88 ? -13.968 4.927 25.609 1.00 89.81 88 GLN A O 1
ATOM 694 N N . GLN A 1 89 ? -13.674 6.023 27.554 1.00 91.50 89 GLN A N 1
ATOM 695 C CA . GLN A 1 89 ? -12.756 7.030 27.033 1.00 91.50 89 GLN A CA 1
ATOM 696 C C . GLN A 1 89 ? -11.456 6.395 26.518 1.00 91.50 89 GLN A C 1
ATOM 698 O O . GLN A 1 89 ? -11.038 6.692 25.406 1.00 91.50 89 GLN A O 1
ATOM 703 N N . ASP A 1 90 ? -10.853 5.468 27.271 1.00 92.81 90 ASP A N 1
ATOM 704 C CA . ASP A 1 90 ? -9.622 4.788 26.836 1.00 92.81 90 ASP A CA 1
ATOM 705 C C . ASP A 1 90 ? -9.849 3.944 25.570 1.00 92.81 90 ASP A C 1
ATOM 707 O O . ASP A 1 90 ? -8.964 3.834 24.722 1.00 92.81 90 ASP A O 1
ATOM 711 N N . ILE A 1 91 ? -11.029 3.324 25.434 1.00 91.69 91 ILE A N 1
ATOM 712 C CA . ILE A 1 91 ? -11.400 2.546 24.242 1.00 91.69 91 ILE A CA 1
ATOM 713 C C . ILE A 1 91 ? -11.478 3.465 23.018 1.00 91.69 91 ILE A C 1
ATOM 715 O O . ILE A 1 91 ? -10.878 3.162 21.987 1.00 91.69 91 ILE A O 1
ATOM 719 N N . GLU A 1 92 ? -12.174 4.596 23.142 1.00 90.06 92 GLU A N 1
ATOM 720 C CA . GLU A 1 92 ? -12.309 5.591 22.072 1.00 90.06 92 GLU A CA 1
ATOM 721 C C . GLU A 1 92 ? -10.952 6.198 21.692 1.00 90.06 92 GLU A C 1
ATOM 723 O O . GLU A 1 92 ? -10.617 6.267 20.509 1.00 90.06 92 GLU A O 1
ATOM 728 N N . GLU A 1 93 ? -10.127 6.556 22.678 1.00 91.44 93 GLU A N 1
ATOM 729 C CA . GLU A 1 93 ? -8.773 7.067 22.456 1.00 91.44 93 GLU A CA 1
ATOM 730 C C . GLU A 1 93 ? -7.885 6.041 21.735 1.00 91.44 93 GLU A C 1
ATOM 732 O O . GLU A 1 93 ? -7.184 6.386 20.779 1.00 91.44 93 GLU A O 1
ATOM 737 N N . ASN A 1 94 ? -7.918 4.769 22.141 1.00 93.50 94 ASN A N 1
ATOM 738 C CA . ASN A 1 94 ? -7.161 3.710 21.469 1.00 93.50 94 ASN A CA 1
ATOM 739 C C . ASN A 1 94 ? -7.624 3.511 20.019 1.00 93.50 94 ASN A C 1
ATOM 741 O O . ASN A 1 94 ? -6.790 3.354 19.124 1.00 93.50 94 ASN A O 1
ATOM 745 N N . GLU A 1 95 ? -8.937 3.541 19.776 1.00 92.19 95 GLU A N 1
ATOM 746 C CA . GLU A 1 95 ? -9.503 3.405 18.435 1.00 92.19 95 GLU A CA 1
ATOM 747 C C . GLU A 1 95 ? -9.118 4.584 17.528 1.00 92.19 95 GLU A C 1
ATOM 749 O O . GLU A 1 95 ? -8.697 4.366 16.389 1.00 92.19 95 GLU A O 1
ATOM 754 N N . ILE A 1 96 ? -9.206 5.825 18.019 1.00 90.75 96 ILE A N 1
ATOM 755 C CA . ILE A 1 96 ? -8.815 7.028 17.266 1.00 90.75 96 ILE A CA 1
ATOM 756 C C . ILE A 1 96 ? -7.321 6.992 16.925 1.00 90.75 96 ILE A C 1
ATOM 758 O O . ILE A 1 96 ? -6.958 7.192 15.764 1.00 90.75 96 ILE A O 1
ATOM 762 N N . ASN A 1 97 ? -6.456 6.678 17.894 1.00 92.56 97 ASN A N 1
ATOM 763 C CA . ASN A 1 97 ? -5.010 6.596 17.666 1.00 92.56 97 ASN A CA 1
ATOM 764 C C . ASN A 1 97 ? -4.657 5.551 16.598 1.00 92.56 97 ASN A C 1
ATOM 766 O O . ASN A 1 97 ? -3.893 5.841 15.678 1.00 92.56 97 ASN A O 1
ATOM 770 N N . PHE A 1 98 ? -5.268 4.365 16.655 1.00 94.38 98 PHE A N 1
ATOM 771 C CA . PHE A 1 98 ? -5.060 3.348 15.625 1.00 94.38 98 PHE A CA 1
ATOM 772 C C . PHE A 1 98 ? -5.513 3.824 14.236 1.00 94.38 98 PHE A C 1
ATOM 774 O O . PHE A 1 98 ? -4.816 3.605 13.243 1.00 94.38 98 PHE A O 1
ATOM 781 N N . LYS A 1 99 ? -6.670 4.485 14.139 1.00 92.75 99 LYS A N 1
ATOM 782 C CA . LYS A 1 99 ? -7.169 5.000 12.858 1.00 92.75 99 LYS A CA 1
ATOM 783 C C . LYS A 1 99 ? -6.224 6.043 12.248 1.00 92.75 99 LYS A C 1
ATOM 785 O O . LYS A 1 99 ? -6.033 6.038 11.030 1.00 92.75 99 LYS A O 1
ATOM 790 N N . LEU A 1 100 ? -5.609 6.893 13.075 1.00 91.31 100 LEU A N 1
ATOM 791 C CA . LEU A 1 100 ? -4.575 7.842 12.645 1.00 91.31 100 LEU A CA 1
ATOM 792 C C . LEU A 1 100 ? -3.326 7.113 12.132 1.00 91.31 100 LEU A C 1
ATOM 794 O O . LEU A 1 100 ? -2.879 7.378 11.014 1.00 91.31 100 LEU A O 1
ATOM 798 N N . ASP A 1 101 ? -2.818 6.139 12.889 1.00 93.38 101 ASP A N 1
ATOM 799 C CA . ASP A 1 101 ? -1.667 5.325 12.479 1.00 93.38 101 ASP A CA 1
ATOM 800 C C . ASP A 1 101 ? -1.929 4.599 11.148 1.00 93.38 101 ASP A C 1
ATOM 802 O O . ASP A 1 101 ? -1.073 4.569 10.254 1.00 93.38 101 ASP A O 1
ATOM 806 N N . TYR A 1 102 ? -3.140 4.058 10.979 1.00 94.00 102 TYR A N 1
ATOM 807 C CA . TYR A 1 102 ? -3.578 3.422 9.741 1.00 94.00 102 TYR A CA 1
ATOM 808 C C . TYR A 1 102 ? -3.641 4.414 8.577 1.00 94.00 102 TYR A C 1
ATOM 810 O O . TYR A 1 102 ? -3.192 4.096 7.472 1.00 94.00 102 TYR A O 1
ATOM 818 N N . TYR A 1 103 ? -4.169 5.620 8.801 1.00 90.62 103 TYR A N 1
ATOM 819 C CA . TYR A 1 103 ? -4.205 6.666 7.782 1.00 90.62 103 TYR A CA 1
ATOM 820 C C . TYR A 1 103 ? -2.794 6.984 7.281 1.00 90.62 103 TYR A C 1
ATOM 822 O O . TYR A 1 103 ? -2.552 6.974 6.072 1.00 90.62 103 TYR A O 1
ATOM 830 N N . GLU A 1 104 ? -1.840 7.198 8.188 1.00 90.88 104 GLU A N 1
ATOM 831 C CA . GLU A 1 104 ? -0.451 7.455 7.812 1.00 90.88 104 GLU A CA 1
ATOM 832 C C . GLU A 1 104 ? 0.186 6.286 7.057 1.00 90.88 104 GLU A C 1
ATOM 834 O O . GLU A 1 104 ? 0.949 6.491 6.109 1.00 90.88 104 GLU A O 1
ATOM 839 N N . TYR A 1 105 ? -0.089 5.055 7.495 1.00 93.62 105 TYR A N 1
ATOM 840 C CA . TYR A 1 105 ? 0.382 3.855 6.814 1.00 93.62 105 TYR A CA 1
ATOM 841 C C . TYR A 1 105 ? -0.169 3.784 5.385 1.00 93.62 105 TYR A C 1
ATOM 843 O O . TYR A 1 105 ? 0.594 3.565 4.445 1.00 93.62 105 TYR A O 1
ATOM 851 N N . TYR A 1 106 ? -1.468 4.029 5.200 1.00 92.44 106 TYR A N 1
ATOM 852 C CA . TYR A 1 106 ? -2.102 3.986 3.885 1.00 92.44 106 TYR A CA 1
ATOM 853 C C . TYR A 1 106 ? -1.553 5.065 2.941 1.00 92.44 106 TYR A C 1
ATOM 855 O O . TYR A 1 106 ? -1.346 4.812 1.756 1.00 92.44 106 TYR A O 1
ATOM 863 N N . ILE A 1 107 ? -1.287 6.267 3.450 1.00 89.44 107 ILE A N 1
ATOM 864 C CA . ILE A 1 107 ? -0.659 7.328 2.656 1.00 89.44 107 ILE A CA 1
ATOM 865 C C . ILE A 1 107 ? 0.723 6.895 2.158 1.00 89.44 107 ILE A C 1
ATOM 867 O O . ILE A 1 107 ? 1.037 7.048 0.977 1.00 89.44 107 ILE A O 1
ATOM 871 N N . LEU A 1 108 ? 1.533 6.301 3.036 1.00 91.62 108 LEU A N 1
ATOM 872 C CA . LEU A 1 108 ? 2.834 5.761 2.656 1.00 91.62 108 LEU A CA 1
ATOM 873 C C . LEU A 1 108 ? 2.702 4.628 1.622 1.00 91.62 108 LEU A C 1
ATOM 875 O O . LEU A 1 108 ? 3.497 4.552 0.684 1.00 91.62 108 LEU A O 1
ATOM 879 N N . LEU A 1 109 ? 1.696 3.763 1.783 1.00 93.44 109 LEU A N 1
ATOM 880 C CA . LEU A 1 109 ? 1.389 2.675 0.856 1.00 93.44 109 LEU A CA 1
ATOM 881 C C . LEU A 1 109 ? 1.102 3.223 -0.538 1.00 93.44 109 LEU A C 1
ATOM 883 O O . LEU A 1 109 ? 1.694 2.784 -1.520 1.00 93.44 109 LEU A O 1
ATOM 887 N N . GLU A 1 110 ? 0.224 4.211 -0.627 1.00 91.69 110 GLU A N 1
ATOM 888 C CA . GLU A 1 110 ? -0.133 4.815 -1.898 1.00 91.69 110 GLU A CA 1
ATOM 889 C C . GLU A 1 110 ? 1.067 5.443 -2.602 1.00 91.69 110 GLU A C 1
ATOM 891 O O . GLU A 1 110 ? 1.271 5.226 -3.795 1.00 91.69 110 GLU A O 1
ATOM 896 N N . GLN A 1 111 ? 1.891 6.190 -1.875 1.00 89.19 111 GLN A N 1
ATOM 897 C CA . GLN A 1 111 ? 3.090 6.779 -2.455 1.00 89.19 111 GLN A CA 1
ATOM 898 C C . GLN A 1 111 ? 4.074 5.708 -2.967 1.00 89.19 111 GLN A C 1
ATOM 900 O O . GLN A 1 111 ? 4.744 5.918 -3.984 1.00 89.19 111 GLN A O 1
ATOM 905 N N . ALA A 1 112 ? 4.151 4.549 -2.301 1.00 92.69 112 ALA A N 1
ATOM 906 C CA . ALA A 1 112 ? 4.935 3.422 -2.790 1.00 92.69 112 ALA A CA 1
ATOM 907 C C . ALA A 1 112 ? 4.351 2.896 -4.112 1.00 92.69 112 ALA A C 1
ATOM 909 O O . ALA A 1 112 ? 5.084 2.745 -5.085 1.00 92.69 112 ALA A O 1
ATOM 910 N N . LEU A 1 113 ? 3.031 2.709 -4.190 1.00 93.19 113 LEU A N 1
ATOM 911 C CA . LEU A 1 113 ? 2.351 2.263 -5.412 1.00 93.19 113 LEU A CA 1
ATOM 912 C C . LEU A 1 113 ? 2.535 3.246 -6.582 1.00 93.19 113 LEU A C 1
ATOM 914 O O . LEU A 1 113 ? 2.801 2.823 -7.705 1.00 93.19 113 LEU A O 1
ATOM 918 N N . VAL A 1 114 ? 2.470 4.554 -6.323 1.00 91.19 114 VAL A N 1
ATOM 919 C CA . VAL A 1 114 ? 2.759 5.597 -7.323 1.00 91.19 114 VAL A CA 1
ATOM 920 C C . VAL A 1 114 ? 4.214 5.525 -7.785 1.00 91.19 114 VAL A C 1
ATOM 922 O O . VAL A 1 114 ? 4.484 5.589 -8.982 1.00 91.19 114 VAL A O 1
ATOM 925 N N . SER A 1 115 ? 5.160 5.357 -6.856 1.00 90.50 115 SER A N 1
ATOM 926 C CA . SER A 1 115 ? 6.579 5.212 -7.200 1.00 90.50 115 SER A CA 1
ATOM 927 C C . SER A 1 115 ? 6.827 3.968 -8.050 1.00 90.50 115 SER A C 1
ATOM 929 O O . SER A 1 115 ? 7.627 4.026 -8.978 1.00 90.50 115 SER A O 1
ATOM 931 N N . LEU A 1 116 ? 6.115 2.872 -7.775 1.00 92.50 116 LEU A N 1
ATOM 932 C CA . LEU A 1 116 ? 6.190 1.639 -8.551 1.00 92.50 116 LEU A CA 1
ATOM 933 C C . LEU A 1 116 ? 5.624 1.817 -9.968 1.00 92.50 116 LEU A C 1
ATOM 935 O O . LEU A 1 116 ? 6.252 1.394 -10.933 1.00 92.50 116 LEU A O 1
ATOM 939 N N . LEU A 1 117 ? 4.484 2.493 -10.118 1.00 91.25 117 LEU A N 1
ATOM 940 C CA . LEU A 1 117 ? 3.917 2.839 -11.428 1.00 91.25 117 LEU A CA 1
ATOM 941 C C . LEU A 1 117 ? 4.847 3.746 -12.244 1.00 91.25 117 LEU A C 1
ATOM 943 O O . LEU A 1 117 ? 5.019 3.546 -13.449 1.00 91.25 117 LEU A O 1
ATOM 947 N N . ALA A 1 118 ? 5.502 4.697 -11.579 1.00 89.88 118 ALA A N 1
ATOM 948 C CA . ALA A 1 118 ? 6.452 5.602 -12.209 1.00 89.88 118 ALA A CA 1
ATOM 949 C C . ALA A 1 118 ? 7.701 4.885 -12.755 1.00 89.88 118 ALA A C 1
ATOM 951 O O . ALA A 1 118 ? 8.296 5.388 -13.707 1.00 89.88 118 ALA A O 1
ATOM 952 N N . VAL A 1 119 ? 8.065 3.697 -12.238 1.00 90.44 119 VAL A N 1
ATOM 953 C CA . VAL A 1 119 ? 9.125 2.860 -12.840 1.00 90.44 119 VAL A CA 1
ATOM 954 C C . VAL A 1 119 ? 8.811 2.574 -14.305 1.00 90.44 119 VAL A C 1
ATOM 956 O O . VAL A 1 119 ? 9.710 2.640 -15.131 1.00 90.44 119 VAL A O 1
ATOM 959 N N . TYR A 1 120 ? 7.542 2.335 -14.638 1.00 89.44 120 TYR A N 1
ATOM 960 C CA . TYR A 1 120 ? 7.084 2.021 -15.993 1.00 89.44 120 TYR A CA 1
ATOM 961 C C . TYR A 1 120 ? 6.639 3.258 -16.786 1.00 89.44 120 TYR A C 1
ATOM 963 O O . TYR A 1 120 ? 5.952 3.125 -17.799 1.00 89.44 120 TYR A O 1
ATOM 971 N N . GLY A 1 121 ? 6.979 4.465 -16.322 1.00 85.31 121 GLY A N 1
ATOM 972 C CA . GLY A 1 121 ? 6.582 5.717 -16.969 1.00 85.31 121 GLY A CA 1
ATOM 973 C C . GLY A 1 121 ? 5.089 6.042 -16.848 1.00 85.31 121 GLY A C 1
ATOM 974 O O . GLY A 1 121 ? 4.587 6.899 -17.575 1.00 85.31 121 GLY A O 1
ATOM 975 N N . VAL A 1 122 ? 4.362 5.380 -15.941 1.00 86.44 122 VAL A N 1
ATOM 976 C CA . VAL A 1 122 ? 2.942 5.663 -15.708 1.00 86.44 122 VAL A CA 1
ATOM 977 C C . VAL A 1 122 ? 2.818 6.832 -14.740 1.00 86.44 122 VAL A C 1
ATOM 979 O O . VAL A 1 122 ? 2.975 6.685 -13.529 1.00 86.44 122 VAL A O 1
ATOM 982 N N . ALA A 1 123 ? 2.523 8.008 -15.288 1.00 81.62 123 ALA A N 1
ATOM 983 C CA . ALA A 1 123 ? 2.179 9.186 -14.507 1.00 81.62 123 ALA A CA 1
ATOM 984 C C . ALA A 1 123 ? 0.680 9.181 -14.177 1.00 81.62 123 ALA A C 1
ATOM 986 O O . ALA A 1 123 ? -0.162 9.027 -15.063 1.00 81.62 123 ALA A O 1
ATOM 987 N N . ILE A 1 124 ? 0.343 9.382 -12.904 1.00 77.88 124 ILE A N 1
ATOM 988 C CA . ILE A 1 124 ? -1.043 9.555 -12.469 1.00 77.88 124 ILE A CA 1
ATOM 989 C C . ILE A 1 124 ? -1.322 11.048 -12.386 1.00 77.88 124 ILE A C 1
ATOM 991 O O . ILE A 1 124 ? -0.791 11.745 -11.525 1.00 77.88 124 ILE A O 1
ATOM 995 N N . ASP A 1 125 ? -2.164 11.536 -13.289 1.00 65.88 125 ASP A N 1
ATOM 996 C CA . ASP A 1 125 ? -2.595 12.928 -13.287 1.00 65.88 125 ASP A CA 1
ATOM 997 C C . ASP A 1 125 ? -3.654 13.166 -12.191 1.00 65.88 125 ASP A C 1
ATOM 999 O O . ASP A 1 125 ? -4.645 12.435 -12.061 1.00 65.88 125 ASP A O 1
ATOM 1003 N N . ARG A 1 126 ? -3.430 14.222 -11.402 1.00 55.28 126 ARG A N 1
ATOM 1004 C CA . ARG A 1 126 ? -4.301 14.725 -10.330 1.00 55.28 126 ARG A CA 1
ATOM 1005 C C . ARG A 1 126 ? -5.638 15.265 -10.852 1.00 55.28 126 ARG A C 1
ATOM 1007 O O . ARG A 1 126 ? -6.620 15.278 -10.110 1.00 55.28 126 ARG A O 1
ATOM 1014 N N . HIS A 1 127 ? -5.691 15.689 -12.115 1.00 46.03 127 HIS A N 1
ATOM 1015 C CA . HIS A 1 127 ? -6.834 16.372 -12.723 1.00 46.03 127 HIS A CA 1
ATOM 1016 C C . HIS A 1 127 ? -7.507 15.588 -13.854 1.00 46.03 127 HIS A C 1
ATOM 1018 O O . HIS A 1 127 ? -8.636 15.923 -14.232 1.00 46.03 127 HIS A O 1
ATOM 1024 N N . ALA A 1 128 ? -6.882 14.525 -14.366 1.00 44.59 128 ALA A N 1
ATOM 1025 C CA . ALA A 1 128 ? -7.463 13.741 -15.448 1.00 44.59 128 ALA A CA 1
ATOM 1026 C C . ALA A 1 128 ? -8.782 13.076 -15.011 1.00 44.59 128 ALA A C 1
ATOM 1028 O O . ALA A 1 128 ? -8.882 12.377 -13.996 1.00 44.59 128 ALA A O 1
ATOM 1029 N N . ALA A 1 129 ? -9.843 13.325 -15.778 1.00 40.56 129 ALA A N 1
ATOM 1030 C CA . ALA A 1 129 ? -11.047 12.507 -15.725 1.00 40.56 129 ALA A CA 1
ATOM 1031 C C . ALA A 1 129 ? -10.744 11.143 -16.357 1.00 40.56 129 ALA A C 1
ATOM 1033 O O . ALA A 1 129 ? -10.037 11.108 -17.368 1.00 40.56 129 ALA A O 1
ATOM 1034 N N . PRO A 1 130 ? -11.268 10.030 -15.810 1.00 41.31 130 PRO A N 1
ATOM 1035 C CA . PRO A 1 130 ? -11.203 8.766 -16.522 1.00 41.31 130 PRO A CA 1
ATOM 1036 C C . PRO A 1 130 ? -11.885 8.971 -17.874 1.00 41.31 130 PRO A C 1
ATOM 1038 O O . PRO A 1 130 ? -13.021 9.443 -17.944 1.00 41.31 130 PRO A O 1
ATOM 1041 N N . THR A 1 131 ? -11.182 8.657 -18.958 1.00 41.97 131 THR A N 1
ATOM 1042 C CA . THR A 1 131 ? -11.723 8.654 -20.317 1.00 41.97 131 THR A CA 1
ATOM 1043 C C . THR A 1 131 ? -12.670 7.467 -20.482 1.00 41.97 131 THR A C 1
ATOM 1045 O O . THR A 1 131 ? -12.450 6.559 -21.277 1.00 41.97 131 THR A O 1
ATOM 1048 N N . THR A 1 132 ? -13.767 7.458 -19.728 1.00 39.28 132 THR A N 1
ATOM 1049 C CA . THR A 1 132 ? -14.909 6.608 -20.030 1.00 39.28 132 THR A CA 1
ATOM 1050 C C . THR A 1 132 ? -15.637 7.239 -21.213 1.00 39.28 132 THR A C 1
ATOM 1052 O O . THR A 1 132 ? -16.302 8.267 -21.126 1.00 39.28 132 THR A O 1
ATOM 1055 N N . THR A 1 133 ? -15.395 6.645 -22.378 1.00 38.41 133 THR A N 1
ATOM 1056 C CA . THR A 1 133 ? -16.234 6.654 -23.582 1.00 38.41 133 THR A CA 1
ATOM 1057 C C . THR A 1 133 ? -17.562 7.416 -23.472 1.00 38.41 133 THR A C 1
ATOM 1059 O O . THR A 1 133 ? -18.475 6.997 -22.764 1.00 38.41 133 THR A O 1
ATOM 1062 N N . LYS A 1 134 ? -17.655 8.499 -24.259 1.00 44.19 134 LYS A N 1
ATOM 1063 C CA . LYS A 1 134 ? -18.855 9.194 -24.763 1.00 44.19 134 LYS A CA 1
ATOM 1064 C C . LYS A 1 134 ? -20.180 8.823 -24.078 1.00 44.19 134 LYS A C 1
ATOM 1066 O O . LYS A 1 134 ? -20.877 7.906 -24.509 1.00 44.19 134 LYS A O 1
ATOM 1071 N N . LYS A 1 135 ? -20.629 9.674 -23.156 1.00 36.94 135 LYS A N 1
ATOM 1072 C CA . LYS A 1 135 ? -22.064 9.908 -22.967 1.00 36.94 135 LYS A CA 1
ATOM 1073 C C . LYS A 1 135 ? -22.3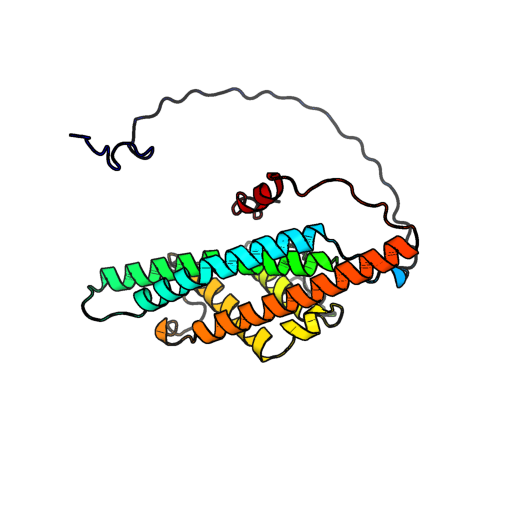26 11.408 -22.960 1.00 36.94 135 LYS A C 1
ATOM 1075 O O . LYS A 1 135 ? -22.038 12.111 -22.002 1.00 36.94 135 LYS A O 1
ATOM 1080 N N . THR A 1 136 ? -22.844 11.885 -24.084 1.00 44.75 136 THR A N 1
ATOM 1081 C CA . THR A 1 136 ? -23.478 13.193 -24.241 1.00 44.75 136 THR A CA 1
ATOM 1082 C C . THR A 1 136 ? -24.516 13.403 -23.141 1.00 44.75 136 THR A C 1
ATOM 1084 O O . THR A 1 136 ? -25.544 12.725 -23.154 1.00 44.75 136 THR A O 1
ATOM 1087 N N . ARG A 1 137 ? -24.288 14.340 -22.215 1.00 38.25 137 ARG A N 1
ATOM 1088 C CA . ARG A 1 137 ? -25.372 14.981 -21.458 1.00 38.25 137 ARG A CA 1
ATOM 1089 C C . ARG A 1 137 ? -25.101 16.476 -21.322 1.00 38.25 137 ARG A C 1
ATOM 1091 O O . ARG A 1 137 ? -23.993 16.897 -21.010 1.00 38.25 137 ARG A O 1
ATOM 1098 N N . SER A 1 138 ? -26.146 17.218 -21.657 1.00 37.00 138 SER A N 1
ATOM 1099 C CA . SER A 1 138 ? -26.295 18.667 -21.741 1.00 37.00 138 SER A CA 1
ATOM 1100 C C . SER A 1 138 ? -25.936 19.404 -20.441 1.00 37.00 138 SER A C 1
ATOM 1102 O O . SER A 1 138 ? -25.999 18.798 -19.371 1.00 37.00 138 SER A O 1
ATOM 1104 N N . PRO A 1 139 ? -25.615 20.711 -20.505 1.00 45.41 139 PRO A N 1
ATOM 1105 C CA . PRO A 1 139 ? -25.282 21.496 -19.328 1.00 45.41 139 PRO A CA 1
ATOM 1106 C C . PRO A 1 139 ? -26.569 22.033 -18.693 1.00 45.41 139 PRO A C 1
ATOM 1108 O O . PRO A 1 139 ? -27.090 23.063 -19.118 1.00 45.41 139 PRO A O 1
ATOM 1111 N N . GLU A 1 140 ? -27.090 21.351 -17.674 1.00 40.97 140 GLU A N 1
ATOM 1112 C CA . GLU A 1 140 ? -28.074 21.949 -16.771 1.00 40.97 140 GLU A CA 1
ATOM 1113 C C . GLU A 1 140 ? -27.421 22.371 -15.453 1.00 40.97 140 GLU A C 1
ATOM 1115 O O . GLU A 1 140 ? -26.778 21.612 -14.737 1.00 40.97 140 GLU A O 1
ATOM 1120 N N . ARG A 1 141 ? -27.583 23.670 -15.236 1.00 53.62 141 ARG A N 1
ATOM 1121 C CA . ARG A 1 141 ? -27.218 24.557 -14.140 1.00 53.62 141 ARG A CA 1
ATOM 1122 C C . ARG A 1 141 ? -27.502 23.963 -12.749 1.00 53.62 141 ARG A C 1
ATOM 1124 O O . ARG A 1 141 ? -28.658 23.815 -12.370 1.00 53.62 141 ARG A O 1
ATOM 1131 N N . SER A 1 142 ? -26.460 23.795 -11.939 1.00 40.25 142 SER A N 1
ATOM 1132 C CA . SER A 1 142 ? -26.561 23.773 -10.474 1.00 40.25 142 SER A CA 1
ATOM 1133 C C . SER A 1 142 ? -25.448 24.639 -9.883 1.00 40.25 142 SER A C 1
ATOM 1135 O O . SER A 1 142 ? -24.265 24.428 -10.143 1.00 40.25 142 SER A O 1
ATOM 1137 N N . VAL A 1 143 ? -25.858 25.679 -9.156 1.00 52.78 143 VAL A N 1
ATOM 1138 C CA . VAL A 1 143 ? -25.009 26.671 -8.488 1.00 52.78 143 VAL A CA 1
ATOM 1139 C C . VAL A 1 143 ? -24.659 26.129 -7.105 1.00 52.78 143 VAL A C 1
ATOM 1141 O O . VAL A 1 143 ? -25.290 26.495 -6.127 1.00 52.78 143 VAL A O 1
ATOM 1144 N N . GLU A 1 144 ? -23.673 25.242 -7.033 1.00 47.66 144 GLU A N 1
ATOM 1145 C CA . GLU A 1 144 ? -22.937 24.926 -5.804 1.00 47.66 144 GLU A CA 1
ATOM 1146 C C . GLU A 1 144 ? -21.479 24.649 -6.197 1.00 47.66 144 GLU A C 1
ATOM 1148 O O . GLU A 1 144 ? -21.246 23.964 -7.199 1.00 47.66 144 GLU A O 1
ATOM 1153 N N . PRO A 1 145 ? -20.474 25.200 -5.490 1.00 43.72 145 PRO A N 1
ATOM 1154 C CA . PRO A 1 145 ? -19.089 24.841 -5.759 1.00 43.72 145 PRO A CA 1
ATOM 1155 C C . PRO A 1 145 ? -18.925 23.337 -5.481 1.00 43.72 145 PRO A C 1
ATOM 1157 O O . PRO A 1 145 ? -19.285 22.889 -4.391 1.00 43.72 145 PRO A O 1
ATOM 1160 N N . PRO A 1 146 ? -18.409 22.535 -6.432 1.00 46.28 146 PRO A N 1
ATOM 1161 C CA . PRO A 1 146 ? -18.226 21.110 -6.204 1.00 46.28 146 PRO A CA 1
ATOM 1162 C C . PRO A 1 146 ? -17.297 20.918 -5.003 1.00 46.28 146 PRO A C 1
ATOM 1164 O O . PRO A 1 146 ? -16.173 21.432 -4.985 1.00 46.28 146 PRO A O 1
ATOM 1167 N N . LYS A 1 147 ? -17.784 20.185 -3.993 1.00 49.97 147 LYS A N 1
ATOM 1168 C CA . LYS A 1 147 ? -16.984 19.685 -2.865 1.00 49.97 147 LYS A CA 1
ATOM 1169 C C . LYS A 1 147 ? -15.706 19.006 -3.402 1.00 49.97 147 LYS A C 1
ATOM 1171 O O . LYS A 1 147 ? -15.692 18.565 -4.552 1.00 49.97 147 LYS A O 1
ATOM 1176 N N . PRO A 1 148 ? -14.613 18.904 -2.621 1.00 46.78 148 PRO A N 1
ATOM 1177 C CA . PRO A 1 148 ? -13.310 18.446 -3.111 1.00 46.78 148 PRO A CA 1
ATOM 1178 C C . PRO A 1 148 ? -13.266 16.925 -3.391 1.00 46.78 148 PRO A C 1
ATOM 1180 O O . PRO A 1 148 ? -12.499 16.179 -2.787 1.00 46.78 148 PRO A O 1
ATOM 1183 N N . GLU A 1 149 ? -14.041 16.454 -4.370 1.00 52.59 149 GLU A N 1
ATOM 1184 C CA . GLU A 1 149 ? -14.050 15.080 -4.894 1.00 52.59 149 GLU A CA 1
ATOM 1185 C C . GLU A 1 149 ? -12.721 14.698 -5.570 1.00 52.59 149 GLU A C 1
ATOM 1187 O O . GLU A 1 149 ? -12.414 13.520 -5.763 1.00 52.59 149 GLU A O 1
ATOM 1192 N N . TYR A 1 150 ? -11.890 15.690 -5.898 1.00 51.47 150 TYR A N 1
ATOM 1193 C CA . TYR A 1 150 ? -10.605 15.517 -6.577 1.00 51.47 150 TYR A CA 1
ATOM 1194 C C . TYR A 1 150 ? -9.636 14.610 -5.812 1.00 51.47 150 TYR A C 1
ATOM 1196 O O . TYR A 1 150 ? -8.938 13.803 -6.425 1.00 51.47 150 TYR A O 1
ATOM 1204 N N . LYS A 1 151 ? -9.631 14.675 -4.471 1.00 53.97 151 LYS A N 1
ATOM 1205 C CA . LYS A 1 151 ? -8.763 13.810 -3.656 1.00 53.97 151 LYS A CA 1
ATOM 1206 C C . LYS A 1 151 ? -9.195 12.344 -3.768 1.00 53.97 151 LYS A C 1
ATOM 1208 O O . LYS A 1 151 ? -8.355 11.471 -3.944 1.00 53.97 151 LYS A O 1
ATOM 1213 N N . HIS A 1 152 ? -10.500 12.058 -3.755 1.00 62.06 152 HIS A N 1
ATOM 1214 C CA . HIS A 1 152 ? -11.002 10.687 -3.916 1.00 62.06 152 HIS A CA 1
ATOM 1215 C C . HIS A 1 152 ? -10.720 10.119 -5.310 1.00 62.06 152 HIS A C 1
ATOM 1217 O O . HIS A 1 152 ? -10.418 8.928 -5.421 1.00 62.06 152 HIS A O 1
ATOM 1223 N N . ARG A 1 153 ? -10.761 10.976 -6.337 1.00 68.69 153 ARG A N 1
ATOM 1224 C CA . ARG A 1 153 ? -10.458 10.616 -7.727 1.00 68.69 153 ARG A CA 1
ATOM 1225 C C . ARG A 1 153 ? -9.002 10.208 -7.927 1.00 68.69 153 ARG A C 1
ATOM 1227 O O . ARG A 1 153 ? -8.767 9.180 -8.548 1.00 68.69 153 ARG A O 1
ATOM 1234 N N . TYR A 1 154 ? -8.046 10.937 -7.352 1.00 73.06 154 TYR A N 1
ATOM 1235 C CA . TYR A 1 154 ? -6.625 10.596 -7.476 1.00 73.06 154 TYR A CA 1
ATOM 1236 C C . TYR A 1 154 ? -6.320 9.180 -6.960 1.00 73.06 154 TYR A C 1
ATOM 1238 O O . TYR A 1 154 ? -5.777 8.355 -7.689 1.00 73.06 154 TYR A O 1
ATOM 1246 N N . HIS A 1 155 ? -6.789 8.850 -5.754 1.00 77.50 155 HIS A N 1
ATOM 1247 C CA . HIS A 1 155 ? -6.610 7.517 -5.167 1.00 77.50 155 HIS A CA 1
ATOM 1248 C C . HIS A 1 155 ? -7.251 6.397 -6.011 1.00 77.50 155 HIS A C 1
ATOM 1250 O O . HIS A 1 155 ? -6.744 5.280 -6.080 1.00 77.50 155 HIS A O 1
ATOM 1256 N N . ALA A 1 156 ? -8.402 6.672 -6.634 1.00 78.88 156 ALA A N 1
ATOM 1257 C CA . ALA A 1 156 ? -9.061 5.718 -7.526 1.00 78.88 156 ALA A CA 1
ATOM 1258 C C . ALA A 1 156 ? -8.283 5.535 -8.840 1.00 78.88 156 ALA A C 1
ATOM 1260 O O . ALA A 1 156 ? -8.203 4.417 -9.353 1.00 78.88 156 ALA A O 1
ATOM 1261 N N . ASN A 1 157 ? -7.665 6.606 -9.349 1.00 83.31 157 ASN A N 1
ATOM 1262 C CA . ASN A 1 157 ? -6.790 6.549 -10.517 1.00 83.31 157 ASN A CA 1
ATOM 1263 C C . ASN A 1 157 ? -5.542 5.696 -10.238 1.00 83.31 157 ASN A C 1
ATOM 1265 O O . ASN A 1 157 ? -5.139 4.947 -11.121 1.00 83.31 157 ASN A O 1
ATOM 1269 N N . VAL A 1 158 ? -4.980 5.737 -9.018 1.00 86.19 158 VAL A N 1
ATOM 1270 C CA . VAL A 1 158 ? -3.859 4.861 -8.615 1.00 86.19 158 VAL A CA 1
ATOM 1271 C C . VAL A 1 158 ? -4.229 3.390 -8.746 1.00 86.19 158 VAL A C 1
ATOM 1273 O O . VAL A 1 158 ? -3.536 2.641 -9.430 1.00 86.19 158 VAL A O 1
ATOM 1276 N N . ILE A 1 159 ? -5.347 2.980 -8.145 1.00 87.88 159 ILE A N 1
ATOM 1277 C CA . ILE A 1 159 ? -5.796 1.583 -8.210 1.00 87.88 159 ILE A CA 1
ATOM 1278 C C . ILE A 1 159 ? -6.119 1.189 -9.657 1.00 87.88 159 ILE A C 1
ATOM 1280 O O . ILE A 1 159 ? -5.677 0.145 -10.124 1.00 87.88 159 ILE A O 1
ATOM 1284 N N . SER 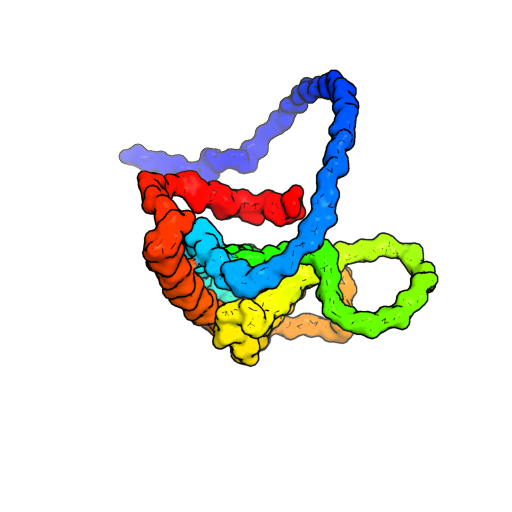A 1 160 ? -6.800 2.058 -10.407 1.00 85.81 160 SER A N 1
ATOM 1285 C CA . SER A 1 160 ? -7.130 1.795 -11.816 1.00 85.81 160 SER A CA 1
ATOM 1286 C C . SER A 1 160 ? -5.880 1.651 -12.695 1.00 85.81 160 SER A C 1
ATOM 1288 O O . SER A 1 160 ? -5.863 0.841 -13.619 1.00 85.81 160 SER A O 1
ATOM 1290 N N . ALA A 1 161 ? -4.823 2.419 -12.416 1.00 87.81 161 ALA A N 1
ATOM 1291 C CA . ALA A 1 161 ? -3.556 2.325 -13.134 1.00 87.81 161 ALA A CA 1
ATOM 1292 C C . ALA A 1 161 ? -2.826 1.006 -12.838 1.00 87.81 161 ALA A C 1
ATOM 1294 O O . ALA A 1 161 ? -2.275 0.408 -13.760 1.00 87.81 161 ALA A O 1
ATOM 1295 N N . LEU A 1 162 ? -2.876 0.524 -11.591 1.00 86.62 162 LEU A N 1
ATOM 1296 C CA . LEU A 1 162 ? -2.325 -0.780 -11.202 1.00 86.62 162 LEU A CA 1
ATOM 1297 C C . LEU A 1 162 ? -3.061 -1.954 -11.859 1.00 86.62 162 LEU A C 1
ATOM 1299 O O . LEU A 1 162 ? -2.447 -2.976 -12.140 1.00 86.62 162 LEU A O 1
ATOM 1303 N N . GLU A 1 163 ? -4.363 -1.811 -12.108 1.00 86.44 163 GLU A N 1
ATOM 1304 C CA . GLU A 1 163 ? -5.192 -2.821 -12.780 1.00 86.44 163 GLU A CA 1
ATOM 1305 C C . GLU A 1 163 ? -4.993 -2.847 -14.304 1.00 86.44 163 GLU A C 1
ATOM 1307 O O . GLU A 1 163 ? -5.467 -3.762 -14.980 1.00 86.44 163 GLU A O 1
ATOM 1312 N N . SER A 1 164 ? -4.317 -1.843 -14.868 1.00 83.88 164 SER A N 1
ATOM 1313 C CA . SER A 1 164 ? -4.178 -1.710 -16.313 1.00 83.88 164 SER A CA 1
ATOM 1314 C C . SER A 1 164 ? -3.356 -2.864 -16.903 1.00 83.88 164 SER A C 1
ATOM 1316 O O . SER A 1 164 ? -2.187 -3.026 -16.532 1.00 83.88 164 SER A O 1
ATOM 1318 N N . PRO A 1 165 ? -3.889 -3.602 -17.901 1.00 81.25 165 PRO A N 1
ATOM 1319 C CA . PRO A 1 165 ? -3.157 -4.674 -18.579 1.00 81.25 165 PRO A CA 1
ATOM 1320 C C . PRO A 1 165 ? -2.002 -4.143 -19.440 1.00 81.25 165 PRO A C 1
ATOM 1322 O O . PRO A 1 165 ? -1.205 -4.919 -19.954 1.00 81.25 165 PRO A O 1
ATOM 1325 N N . LEU A 1 166 ? -1.914 -2.819 -19.614 1.00 77.56 166 LEU A N 1
ATOM 1326 C CA . LEU A 1 166 ? -0.812 -2.153 -20.309 1.00 77.56 166 LEU A CA 1
ATOM 1327 C C . LEU A 1 166 ? 0.468 -2.108 -19.465 1.00 77.56 166 LEU A C 1
ATOM 1329 O O . LEU A 1 166 ? 1.528 -1.765 -19.983 1.00 77.56 166 LEU A O 1
ATOM 1333 N N . THR A 1 167 ? 0.371 -2.421 -18.170 1.00 81.69 167 THR A N 1
ATOM 1334 C CA . THR A 1 167 ? 1.510 -2.461 -17.254 1.00 81.69 167 THR A CA 1
ATOM 1335 C C . THR A 1 167 ? 1.760 -3.897 -16.790 1.00 81.69 167 THR A C 1
ATOM 1337 O O . THR A 1 167 ? 0.794 -4.612 -16.508 1.00 81.69 167 THR A O 1
ATOM 1340 N N . PRO A 1 168 ? 3.027 -4.326 -16.630 1.00 87.69 168 PRO A N 1
ATOM 1341 C CA . PRO A 1 168 ? 3.347 -5.630 -16.037 1.00 87.69 168 PRO A CA 1
ATOM 1342 C C . PRO A 1 168 ? 2.733 -5.817 -14.639 1.00 87.69 168 PRO A C 1
ATOM 1344 O O . PRO A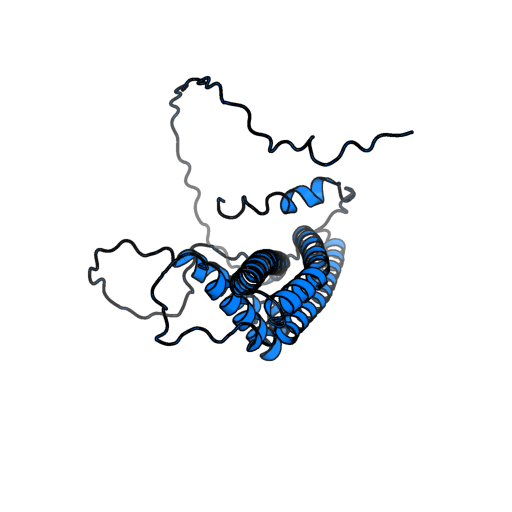 1 168 ? 2.372 -6.926 -14.246 1.00 87.69 168 PRO A O 1
ATOM 1347 N N . LEU A 1 169 ? 2.521 -4.709 -13.922 1.00 89.88 169 LEU A N 1
ATOM 1348 C CA . LEU A 1 169 ? 1.905 -4.665 -12.596 1.00 89.88 169 LEU A CA 1
ATOM 1349 C C . LEU A 1 169 ? 0.465 -5.191 -12.567 1.00 89.88 169 LEU A C 1
ATOM 1351 O O . LEU A 1 169 ? 0.049 -5.726 -11.538 1.00 89.88 169 LEU A O 1
ATOM 1355 N N . GLY A 1 170 ? -0.266 -5.123 -13.685 1.00 88.25 170 GLY A N 1
ATOM 1356 C CA . GLY A 1 170 ? -1.613 -5.685 -13.798 1.00 88.25 170 GLY A CA 1
ATOM 1357 C C . GLY A 1 170 ? -1.659 -7.186 -13.506 1.00 88.25 170 GLY A C 1
ATOM 1358 O O . GLY A 1 170 ? -2.631 -7.671 -12.930 1.00 88.25 170 GLY A O 1
ATOM 1359 N N . ALA A 1 171 ? -0.577 -7.916 -13.796 1.00 90.88 171 ALA A N 1
ATOM 1360 C CA . ALA A 1 171 ? -0.467 -9.341 -13.493 1.00 90.88 171 ALA A CA 1
ATOM 1361 C C . ALA A 1 171 ? -0.351 -9.646 -11.990 1.00 90.88 171 ALA A C 1
ATOM 1363 O O . ALA A 1 171 ? -0.515 -10.796 -11.603 1.00 90.88 171 ALA A O 1
ATOM 1364 N N . ILE A 1 172 ? -0.065 -8.650 -11.146 1.00 92.75 172 ILE A N 1
ATOM 1365 C CA . ILE A 1 172 ? 0.048 -8.800 -9.687 1.00 92.75 172 ILE A CA 1
ATOM 1366 C C . ILE A 1 172 ? -1.142 -8.124 -9.006 1.00 92.75 172 ILE A C 1
ATOM 1368 O O . ILE A 1 172 ? -1.876 -8.749 -8.244 1.00 92.75 172 ILE A O 1
ATOM 1372 N N . PHE A 1 173 ? -1.343 -6.840 -9.297 1.00 91.88 173 PHE A N 1
ATOM 1373 C CA . PHE A 1 173 ? -2.320 -5.994 -8.615 1.00 91.88 173 PHE A CA 1
ATOM 1374 C C . PHE A 1 173 ? -3.723 -6.072 -9.220 1.00 91.88 173 PHE A C 1
ATOM 1376 O O . PHE A 1 173 ? -4.696 -5.763 -8.536 1.00 91.88 173 PHE A O 1
ATOM 1383 N N . GLY A 1 174 ? -3.840 -6.521 -10.472 1.00 88.06 174 GLY A N 1
ATOM 1384 C CA . GLY A 1 174 ? -5.122 -6.744 -11.139 1.00 88.06 174 GLY A CA 1
ATOM 1385 C C . GLY A 1 174 ? -5.800 -8.065 -10.769 1.00 88.06 174 GLY A C 1
ATOM 1386 O O . GLY A 1 174 ? -6.959 -8.260 -11.130 1.00 88.06 174 GLY A O 1
ATOM 1387 N N . ILE A 1 175 ? -5.125 -8.968 -10.044 1.00 90.31 175 ILE A N 1
ATOM 1388 C CA . ILE A 1 175 ? -5.726 -10.234 -9.606 1.00 90.31 175 ILE A CA 1
ATOM 1389 C C . ILE A 1 175 ? -6.709 -9.964 -8.456 1.00 90.31 175 ILE A C 1
ATOM 1391 O O . ILE A 1 175 ? -6.384 -9.269 -7.490 1.00 90.31 175 ILE A O 1
ATOM 1395 N N . ASP A 1 176 ? -7.893 -10.575 -8.527 1.00 88.00 176 ASP A N 1
ATOM 1396 C CA . ASP A 1 176 ? -9.011 -10.394 -7.593 1.00 88.00 176 ASP A CA 1
ATOM 1397 C C . ASP A 1 176 ? -8.664 -10.345 -6.093 1.00 88.00 176 ASP A C 1
ATOM 1399 O O . ASP A 1 176 ? -9.147 -9.423 -5.430 1.00 88.00 176 ASP A O 1
ATOM 1403 N N . PRO A 1 177 ? -7.863 -11.261 -5.502 1.00 91.31 177 PRO A N 1
ATOM 1404 C CA . PRO A 1 177 ? -7.578 -11.201 -4.073 1.00 91.31 177 PRO A CA 1
ATOM 1405 C C . PRO A 1 177 ? -6.795 -9.936 -3.708 1.00 91.31 177 PRO A C 1
ATOM 1407 O O . PRO A 1 177 ? -7.163 -9.252 -2.757 1.00 91.31 177 PRO A O 1
ATOM 1410 N N . VAL A 1 178 ? -5.784 -9.561 -4.494 1.00 93.56 178 VAL A N 1
ATOM 1411 C CA . VAL A 1 178 ? -4.977 -8.357 -4.240 1.00 93.56 178 VAL A CA 1
ATOM 1412 C C . VAL A 1 178 ? -5.815 -7.102 -4.448 1.00 93.56 178 VAL A C 1
ATOM 1414 O O . VAL A 1 178 ? -5.880 -6.237 -3.572 1.00 93.56 178 VAL A O 1
ATOM 1417 N N . ARG A 1 179 ? -6.530 -7.041 -5.574 1.00 92.31 179 ARG A N 1
ATOM 1418 C CA . ARG A 1 179 ? -7.417 -5.933 -5.925 1.00 92.31 179 ARG A CA 1
ATOM 1419 C C . ARG A 1 179 ? -8.456 -5.670 -4.837 1.00 92.31 179 ARG A C 1
ATOM 1421 O O . ARG A 1 179 ? -8.637 -4.536 -4.394 1.00 92.31 179 ARG A O 1
ATOM 1428 N N . LYS A 1 180 ? -9.126 -6.726 -4.373 1.00 92.88 180 LYS A N 1
ATOM 1429 C CA . LYS A 1 180 ? -10.157 -6.642 -3.335 1.00 92.88 180 LYS A CA 1
ATOM 1430 C C . LYS A 1 180 ? -9.598 -6.095 -2.026 1.00 92.88 180 LYS A C 1
ATOM 1432 O O . LYS A 1 180 ? -10.250 -5.255 -1.406 1.00 92.88 180 LYS A O 1
ATOM 1437 N N . GLN A 1 181 ? -8.414 -6.541 -1.607 1.00 94.56 181 GLN A N 1
ATOM 1438 C CA . GLN A 1 181 ? -7.814 -6.042 -0.370 1.00 94.56 181 GLN A CA 1
ATOM 1439 C C . GLN A 1 181 ? -7.302 -4.604 -0.509 1.00 94.56 181 GLN A C 1
ATOM 1441 O O . GLN A 1 181 ? -7.483 -3.828 0.423 1.00 94.56 181 GLN A O 1
ATOM 1446 N N . LEU A 1 182 ? -6.778 -4.189 -1.668 1.00 92.94 182 LEU A N 1
ATOM 1447 C CA . LEU A 1 182 ? -6.436 -2.781 -1.919 1.00 92.94 182 LEU A CA 1
ATOM 1448 C C . LEU A 1 182 ? -7.664 -1.862 -1.864 1.00 92.94 182 LEU A C 1
ATOM 1450 O O . LEU A 1 182 ? -7.614 -0.794 -1.253 1.00 92.94 182 LEU A O 1
ATOM 1454 N N . LEU A 1 183 ? -8.783 -2.285 -2.458 1.00 90.81 183 LEU A N 1
ATOM 1455 C CA . LEU A 1 183 ? -10.041 -1.537 -2.397 1.00 90.81 183 LEU A CA 1
ATOM 1456 C C . LEU A 1 183 ? -10.568 -1.429 -0.962 1.00 90.81 183 LEU A C 1
ATOM 1458 O O . LEU A 1 183 ? -10.953 -0.339 -0.542 1.00 90.81 183 LEU A O 1
ATOM 1462 N N . ARG A 1 184 ? -10.519 -2.519 -0.188 1.00 91.31 184 ARG A N 1
ATOM 1463 C CA . ARG A 1 184 ? -10.864 -2.504 1.243 1.00 91.31 184 ARG A CA 1
ATOM 1464 C C . ARG A 1 184 ? -9.941 -1.590 2.039 1.00 91.31 184 ARG A C 1
ATOM 1466 O O . ARG A 1 184 ? -10.420 -0.780 2.827 1.00 91.31 184 ARG A O 1
ATOM 1473 N N . ALA A 1 185 ? -8.633 -1.660 1.799 1.00 92.31 185 ALA A N 1
ATOM 1474 C CA . ALA A 1 185 ? -7.667 -0.804 2.473 1.00 92.31 185 ALA A CA 1
ATOM 1475 C C . ALA A 1 185 ? -7.967 0.684 2.218 1.00 92.31 185 ALA A C 1
ATOM 1477 O O . ALA A 1 185 ? -7.942 1.508 3.139 1.00 92.31 185 ALA A O 1
ATOM 1478 N N . LYS A 1 186 ? -8.319 1.013 0.970 1.00 89.94 186 LYS A N 1
ATOM 1479 C CA . LYS A 1 186 ? -8.740 2.352 0.556 1.00 89.94 186 LYS A CA 1
ATOM 1480 C C . LYS A 1 186 ? -10.047 2.788 1.210 1.00 89.94 186 LYS A C 1
ATOM 1482 O O . LYS A 1 186 ? -10.177 3.951 1.598 1.00 89.94 186 LYS A O 1
ATOM 1487 N N . GLU A 1 187 ? -11.024 1.892 1.283 1.00 86.88 187 GLU A N 1
ATOM 1488 C CA . GLU A 1 187 ? -12.311 2.146 1.925 1.00 86.88 187 GLU A CA 1
ATOM 1489 C C . GLU A 1 187 ? -12.117 2.504 3.400 1.00 86.88 187 GLU A C 1
ATOM 1491 O O . GLU A 1 187 ? -12.602 3.550 3.832 1.00 86.88 187 GLU A O 1
ATOM 1496 N N . LEU A 1 188 ? -11.319 1.714 4.128 1.00 89.06 188 LEU A N 1
ATOM 1497 C CA . LEU A 1 188 ? -10.955 1.989 5.519 1.00 89.06 188 LEU A CA 1
ATOM 1498 C C . LEU A 1 188 ? -10.310 3.369 5.673 1.00 89.06 188 LEU A C 1
ATOM 1500 O O . LEU A 1 188 ? -10.736 4.161 6.511 1.00 89.06 188 LEU A O 1
ATOM 1504 N N . ARG A 1 189 ? -9.356 3.722 4.799 1.00 87.62 189 ARG A N 1
ATOM 1505 C CA . ARG A 1 189 ? -8.725 5.049 4.840 1.00 87.62 189 ARG A CA 1
ATOM 1506 C C . ARG A 1 189 ? -9.724 6.172 4.588 1.00 87.62 189 ARG A C 1
ATOM 1508 O O . ARG A 1 189 ? -9.660 7.202 5.245 1.00 87.62 189 ARG A O 1
ATOM 1515 N N . ASN A 1 190 ? -10.609 6.023 3.603 1.00 83.25 190 ASN A N 1
ATOM 1516 C CA . ASN A 1 190 ? -11.613 7.044 3.295 1.00 83.25 190 ASN A CA 1
ATOM 1517 C C . ASN A 1 190 ? -12.568 7.254 4.475 1.00 83.25 190 ASN A C 1
ATOM 1519 O O . ASN A 1 190 ? -12.928 8.384 4.781 1.00 83.25 190 ASN A O 1
ATOM 1523 N N . ARG A 1 191 ? -12.960 6.159 5.120 1.00 79.88 191 ARG A N 1
ATOM 1524 C CA . ARG A 1 191 ? -13.895 6.139 6.240 1.00 79.88 191 ARG A CA 1
ATOM 1525 C C . ARG A 1 191 ? -13.317 6.758 7.504 1.00 79.88 191 ARG A C 1
ATOM 1527 O O . ARG A 1 191 ? -14.031 7.430 8.231 1.00 79.88 191 ARG A O 1
ATOM 1534 N N . TRP A 1 192 ? -12.030 6.551 7.746 1.00 81.75 192 TRP A N 1
ATOM 1535 C CA . TRP A 1 192 ? -11.326 7.081 8.911 1.00 81.75 192 TRP A CA 1
ATOM 1536 C C . TRP A 1 192 ? -10.566 8.380 8.616 1.00 81.75 192 TRP A C 1
ATOM 1538 O O . TRP A 1 192 ? -9.733 8.807 9.400 1.00 81.75 192 TRP A O 1
ATOM 1548 N N . LYS A 1 193 ? -10.827 9.030 7.480 1.00 74.12 193 LYS A N 1
ATOM 1549 C CA . LYS A 1 193 ? -10.252 10.346 7.170 1.00 74.12 193 LYS A CA 1
ATOM 1550 C C . LYS A 1 193 ? -10.935 11.477 7.949 1.00 74.12 193 LYS A C 1
ATOM 1552 O O . LYS A 1 193 ? -10.304 12.491 8.214 1.00 74.12 193 LYS A O 1
ATOM 1557 N N . TYR A 1 194 ? -12.210 11.293 8.274 1.00 64.25 194 TYR A N 1
ATOM 1558 C CA . TYR A 1 194 ? -13.118 12.300 8.822 1.00 64.25 194 TYR A CA 1
ATOM 1559 C C . TYR A 1 194 ? -13.548 11.944 10.248 1.00 64.25 194 TYR A C 1
ATOM 1561 O O . TYR A 1 194 ? -14.711 12.059 10.593 1.00 64.25 194 TYR A O 1
ATOM 1569 N N . ILE A 1 195 ? -12.618 11.437 11.063 1.00 58.38 195 ILE A N 1
ATOM 1570 C CA . ILE A 1 195 ? -12.917 10.942 12.421 1.00 58.38 195 ILE A CA 1
ATOM 1571 C C . ILE A 1 195 ? -13.559 12.030 13.303 1.00 58.38 195 ILE A C 1
ATOM 1573 O O . ILE A 1 195 ? -14.318 11.675 14.198 1.00 58.38 195 ILE A O 1
ATOM 1577 N N . ASP A 1 196 ? -13.312 13.309 12.995 1.00 52.88 196 ASP A N 1
ATOM 1578 C CA . ASP A 1 196 ? -13.863 14.470 13.709 1.00 52.88 196 ASP A CA 1
ATOM 1579 C C . ASP A 1 196 ? -14.995 15.198 12.964 1.00 52.88 196 ASP A C 1
ATOM 1581 O O . ASP A 1 196 ? -15.665 16.039 13.563 1.00 52.88 196 ASP A O 1
ATOM 1585 N N . ASP A 1 197 ? -15.207 14.931 11.670 1.00 52.12 197 ASP A N 1
ATOM 1586 C CA . ASP A 1 197 ? -16.299 15.587 10.954 1.00 52.12 197 ASP A CA 1
ATOM 1587 C C . ASP A 1 197 ? -17.572 14.771 11.211 1.00 52.12 197 ASP A C 1
ATOM 1589 O O . ASP A 1 197 ? -17.708 13.645 10.727 1.00 52.12 197 ASP A O 1
ATOM 1593 N N . ASP A 1 198 ? -18.527 15.368 11.932 1.00 48.19 198 ASP A N 1
ATOM 1594 C CA . ASP A 1 198 ? -19.946 14.972 12.027 1.00 48.19 198 ASP A CA 1
ATOM 1595 C C . ASP A 1 198 ? -20.653 15.013 10.646 1.00 48.19 198 ASP A C 1
ATOM 1597 O O . ASP A 1 198 ? -21.837 15.342 10.531 1.00 48.19 198 ASP A O 1
ATOM 1601 N N . ASP A 1 199 ? -19.932 14.740 9.557 1.00 49.25 199 ASP A N 1
ATOM 1602 C CA . ASP A 1 199 ? -20.505 14.599 8.234 1.00 49.25 199 ASP A CA 1
ATOM 1603 C C . ASP A 1 199 ? -21.499 13.438 8.296 1.00 49.25 199 ASP A C 1
ATOM 1605 O O . ASP A 1 199 ? -21.139 12.288 8.576 1.00 49.25 199 ASP A O 1
ATOM 1609 N N . GLU A 1 200 ? -22.771 13.777 8.052 1.00 48.03 200 GLU A N 1
ATOM 1610 C CA . GLU A 1 200 ? -23.877 12.833 7.952 1.00 48.03 200 GLU A CA 1
ATOM 1611 C C . GLU A 1 200 ? -23.405 11.577 7.217 1.00 48.03 200 GLU A C 1
ATOM 1613 O O . GLU A 1 200 ? -22.809 11.681 6.133 1.00 48.03 200 GLU A O 1
ATOM 1618 N N . PRO A 1 201 ? -23.642 10.383 7.781 1.00 48.94 201 PRO A N 1
ATOM 1619 C CA . PRO A 1 201 ? -23.112 9.181 7.192 1.00 48.94 201 PRO A CA 1
ATOM 1620 C C . PRO A 1 201 ? -23.668 9.078 5.771 1.00 48.94 201 PRO A C 1
ATOM 1622 O O . PRO A 1 201 ? -24.871 8.965 5.553 1.00 48.94 201 PRO A O 1
ATOM 1625 N N . LEU A 1 202 ? -22.761 9.071 4.789 1.00 53.66 202 LEU A N 1
ATOM 1626 C CA . LEU A 1 202 ? -23.049 8.859 3.361 1.00 53.66 202 LEU A CA 1
ATOM 1627 C C . LEU A 1 202 ? -23.826 7.544 3.098 1.00 53.66 202 LEU A C 1
ATOM 1629 O O . LEU A 1 202 ? -24.250 7.271 1.977 1.00 53.66 202 LEU A O 1
ATOM 1633 N N . TYR A 1 203 ? -24.003 6.732 4.144 1.00 54.00 203 TYR A N 1
ATOM 1634 C CA . TYR A 1 203 ? -24.702 5.464 4.205 1.00 54.00 203 TYR A CA 1
ATOM 1635 C C . TYR A 1 203 ? -25.666 5.467 5.403 1.00 54.00 203 TYR A C 1
ATOM 1637 O O . TYR A 1 203 ? -25.265 5.769 6.518 1.00 54.00 203 TYR A O 1
ATOM 1645 N N . ASN A 1 204 ? -26.918 5.040 5.209 1.00 56.00 204 ASN A N 1
ATOM 1646 C CA . ASN A 1 204 ? -27.974 5.001 6.242 1.00 56.00 204 ASN A CA 1
ATOM 1647 C C . ASN A 1 204 ? -27.715 4.033 7.426 1.00 56.00 204 ASN A C 1
ATOM 1649 O O . ASN A 1 204 ? -28.645 3.696 8.157 1.00 56.00 204 ASN A O 1
ATOM 1653 N N . GLN A 1 205 ? -26.497 3.513 7.595 1.00 58.09 205 GLN A N 1
ATOM 1654 C CA . GLN A 1 205 ? -26.151 2.549 8.636 1.00 58.09 205 GLN A CA 1
ATOM 1655 C C . GLN A 1 205 ? -24.860 2.950 9.349 1.00 58.09 205 GLN A C 1
ATOM 1657 O O . GLN A 1 205 ? -23.905 3.369 8.684 1.00 58.09 205 GLN A O 1
ATOM 1662 N N . PRO A 1 206 ? -24.806 2.781 10.685 1.00 64.50 206 PRO A N 1
ATOM 1663 C CA . PRO A 1 206 ? -23.586 3.005 11.431 1.00 64.50 206 PRO A CA 1
ATOM 1664 C C . PRO A 1 206 ? -22.494 2.065 10.914 1.00 64.50 206 PRO A C 1
ATOM 1666 O O . PRO A 1 206 ? -22.770 0.926 10.516 1.00 64.50 206 PRO A O 1
ATOM 1669 N N . PRO A 1 207 ? -21.246 2.539 10.887 1.00 69.50 207 PRO A N 1
ATOM 1670 C CA . PRO A 1 207 ? -20.151 1.755 10.366 1.00 69.50 207 PRO A CA 1
ATOM 1671 C C . PRO A 1 207 ? -19.970 0.433 11.140 1.00 69.50 207 PRO A C 1
ATOM 1673 O O . PRO A 1 207 ? -20.028 0.478 12.369 1.00 69.50 207 PRO A O 1
ATOM 1676 N N . PRO A 1 208 ? -19.696 -0.733 10.492 1.00 81.25 208 PRO A N 1
ATOM 1677 C CA . PRO A 1 208 ? -19.306 -1.913 11.246 1.00 81.25 208 PRO A CA 1
ATOM 1678 C C . PRO A 1 208 ? -18.094 -1.638 12.136 1.00 81.25 208 PRO A C 1
ATOM 1680 O O . PRO A 1 208 ? -17.212 -0.862 11.732 1.00 81.25 208 PRO A O 1
ATOM 1683 N N . PRO A 1 209 ? -18.066 -2.268 13.322 1.00 85.81 209 PRO A N 1
ATOM 1684 C CA . PRO A 1 209 ? -17.059 -2.014 14.339 1.00 85.81 209 PRO A CA 1
ATOM 1685 C C . PRO A 1 209 ? -15.673 -2.434 13.844 1.00 85.81 209 PRO A C 1
ATOM 1687 O O . PRO A 1 209 ? -15.557 -3.247 12.922 1.00 85.81 209 PRO A O 1
ATOM 1690 N N . LEU A 1 210 ? -14.620 -1.874 14.438 1.00 85.56 210 LEU A N 1
ATOM 1691 C CA . LEU A 1 210 ? -13.242 -2.095 13.999 1.00 85.56 210 LEU A CA 1
ATOM 1692 C C . LEU A 1 210 ? -12.872 -3.591 13.953 1.00 85.56 210 LEU A C 1
ATOM 1694 O O . LEU A 1 210 ? -12.223 -4.037 13.014 1.00 85.56 210 LEU A O 1
ATOM 1698 N N . GLU A 1 211 ? -13.382 -4.381 14.896 1.00 87.94 211 GLU A N 1
ATOM 1699 C CA . GLU A 1 211 ? -13.154 -5.826 15.009 1.00 87.94 211 GLU A CA 1
ATOM 1700 C C . GLU A 1 211 ? -13.755 -6.639 13.848 1.00 87.94 211 GLU A C 1
ATOM 1702 O O . GLU A 1 211 ? -13.421 -7.808 13.667 1.00 87.94 211 GLU A O 1
ATOM 1707 N N . SER A 1 212 ? -14.666 -6.051 13.065 1.00 88.75 212 SER A N 1
ATOM 1708 C CA . SER A 1 212 ? -15.307 -6.736 11.934 1.00 88.75 212 SER A CA 1
ATOM 1709 C C . SER A 1 212 ? -14.422 -6.822 10.688 1.00 88.75 212 SER A C 1
ATOM 1711 O O . SER A 1 212 ? -14.719 -7.603 9.779 1.00 88.75 212 SER A O 1
ATOM 1713 N N . TYR A 1 213 ? -13.340 -6.039 10.623 1.00 89.00 213 TYR A N 1
ATOM 1714 C CA . TYR A 1 213 ? -12.422 -6.048 9.491 1.00 89.00 213 TYR A CA 1
ATOM 1715 C C . TYR A 1 213 ? -11.272 -7.021 9.752 1.00 89.00 213 TYR A C 1
ATOM 1717 O O . TYR A 1 213 ? -10.610 -6.972 10.784 1.00 89.00 213 TYR A O 1
ATOM 1725 N N . ASN A 1 214 ? -10.980 -7.886 8.782 1.00 91.00 214 ASN A N 1
ATOM 1726 C CA . ASN A 1 214 ? -9.796 -8.739 8.838 1.00 91.00 214 ASN A CA 1
ATOM 1727 C C . ASN A 1 214 ? -8.561 -7.941 8.391 1.00 91.00 214 ASN A C 1
ATOM 1729 O O . ASN A 1 214 ? -8.120 -8.048 7.244 1.00 91.00 214 ASN A O 1
ATOM 1733 N N . LEU A 1 215 ? -8.070 -7.064 9.273 1.00 91.31 215 LEU A N 1
ATOM 1734 C CA . LEU A 1 215 ? -6.957 -6.166 8.965 1.00 91.31 215 LEU A CA 1
ATOM 1735 C C . LEU A 1 215 ? -5.682 -6.941 8.617 1.00 91.31 215 LEU A C 1
ATOM 1737 O O . LEU A 1 215 ? -4.989 -6.570 7.673 1.00 91.31 215 LEU A O 1
ATOM 1741 N N . ASP A 1 216 ? -5.425 -8.047 9.312 1.00 91.56 216 ASP A N 1
ATOM 1742 C CA . ASP A 1 216 ? -4.274 -8.912 9.057 1.00 91.56 216 ASP A CA 1
ATOM 1743 C C . ASP A 1 216 ? -4.284 -9.435 7.617 1.00 91.56 216 ASP A C 1
ATOM 1745 O O . ASP A 1 216 ? -3.293 -9.307 6.900 1.00 91.56 216 ASP A O 1
ATOM 1749 N N . GLU A 1 217 ? -5.424 -9.948 7.145 1.00 93.88 217 GLU A N 1
ATOM 1750 C CA . GLU A 1 217 ? -5.571 -10.413 5.761 1.00 93.88 217 GLU A CA 1
ATOM 1751 C C . GLU A 1 217 ? -5.381 -9.274 4.752 1.00 93.88 217 GLU A C 1
ATOM 1753 O O . GLU A 1 217 ? -4.703 -9.461 3.737 1.00 93.88 217 GLU A O 1
ATOM 1758 N N . ILE A 1 218 ? -5.952 -8.093 5.024 1.00 93.44 218 ILE A N 1
ATOM 1759 C CA . ILE A 1 218 ? -5.802 -6.913 4.163 1.00 93.44 218 ILE A CA 1
ATOM 1760 C C . ILE A 1 218 ? -4.319 -6.552 4.031 1.00 93.44 218 ILE A C 1
ATOM 1762 O O . ILE A 1 218 ? -3.797 -6.474 2.916 1.00 93.44 218 ILE A O 1
ATOM 1766 N N . LEU A 1 219 ? -3.636 -6.349 5.158 1.00 92.69 219 LEU A N 1
ATOM 1767 C CA . LEU A 1 219 ? -2.263 -5.861 5.184 1.00 92.69 219 LEU A CA 1
ATOM 1768 C C . LEU A 1 219 ? -1.274 -6.896 4.643 1.00 92.69 219 LEU A C 1
ATOM 1770 O O . LEU A 1 219 ? -0.408 -6.540 3.847 1.00 92.69 219 LEU A O 1
ATOM 1774 N N . GLN A 1 220 ? -1.418 -8.174 5.004 1.00 93.50 220 GLN A N 1
ATOM 1775 C CA . GLN A 1 220 ? -0.533 -9.236 4.513 1.00 93.50 220 GLN A CA 1
ATOM 1776 C C . GLN A 1 220 ? -0.674 -9.440 3.003 1.00 93.50 220 GLN A C 1
ATOM 1778 O O . GLN A 1 220 ? 0.333 -9.556 2.303 1.00 93.50 220 GLN A O 1
ATOM 1783 N N . THR A 1 221 ? -1.905 -9.425 2.477 1.00 95.25 221 THR A N 1
ATOM 1784 C CA . THR A 1 221 ? -2.141 -9.559 1.030 1.00 95.25 221 THR A CA 1
ATOM 1785 C C . THR A 1 221 ? -1.510 -8.400 0.261 1.00 95.25 221 THR A C 1
ATOM 1787 O O . THR A 1 221 ? -0.855 -8.610 -0.760 1.00 95.25 221 THR A O 1
ATOM 1790 N N . VAL A 1 222 ? -1.684 -7.171 0.755 1.00 93.50 222 VAL A N 1
ATOM 1791 C CA . VAL A 1 222 ? -1.108 -5.974 0.132 1.00 93.50 222 VAL A CA 1
ATOM 1792 C C . VAL A 1 222 ? 0.419 -5.990 0.219 1.00 93.50 222 VAL A C 1
ATOM 1794 O O . VAL A 1 222 ? 1.083 -5.724 -0.780 1.00 93.50 222 VAL A O 1
ATOM 1797 N N . GLN A 1 223 ? 0.987 -6.357 1.369 1.00 93.06 223 GLN A N 1
ATOM 1798 C CA . GLN A 1 223 ? 2.434 -6.455 1.554 1.00 93.06 223 GLN A CA 1
ATOM 1799 C C . GLN A 1 223 ? 3.061 -7.487 0.608 1.00 93.06 223 GLN A C 1
ATOM 1801 O O . GLN A 1 223 ? 4.069 -7.188 -0.030 1.00 93.06 223 GLN A O 1
ATOM 1806 N N . LEU A 1 224 ? 2.446 -8.664 0.456 1.00 94.38 224 LEU A N 1
ATOM 1807 C CA . LEU A 1 224 ? 2.918 -9.689 -0.476 1.00 94.38 224 LEU A CA 1
ATOM 1808 C C . LEU A 1 224 ? 2.890 -9.188 -1.929 1.00 94.38 224 LEU A C 1
ATOM 1810 O O . LEU A 1 224 ? 3.835 -9.404 -2.686 1.00 94.38 224 LEU A O 1
ATOM 1814 N N . ALA A 1 225 ? 1.837 -8.463 -2.317 1.00 94.44 225 ALA A N 1
ATOM 1815 C CA . ALA A 1 225 ? 1.747 -7.867 -3.648 1.00 94.44 225 ALA A CA 1
ATOM 1816 C C . ALA A 1 225 ? 2.830 -6.803 -3.897 1.00 94.44 225 ALA A C 1
ATOM 1818 O O . ALA A 1 225 ? 3.375 -6.729 -4.996 1.00 94.44 225 ALA A O 1
ATOM 1819 N N . ILE A 1 226 ? 3.181 -6.004 -2.884 1.00 94.12 226 ILE A N 1
ATOM 1820 C CA . ILE A 1 226 ? 4.289 -5.036 -2.954 1.00 94.12 226 ILE A CA 1
ATOM 1821 C C . ILE A 1 226 ? 5.625 -5.752 -3.148 1.00 94.12 226 ILE A C 1
ATOM 1823 O O . ILE A 1 226 ? 6.429 -5.310 -3.966 1.00 94.12 226 ILE A O 1
ATOM 1827 N N . GLU A 1 227 ? 5.862 -6.848 -2.426 1.00 94.12 227 GLU A N 1
ATOM 1828 C CA . GLU A 1 227 ? 7.088 -7.643 -2.553 1.00 94.12 227 GLU A CA 1
ATOM 1829 C C . GLU A 1 227 ? 7.203 -8.258 -3.958 1.00 94.12 227 GLU A C 1
ATOM 1831 O O . GLU A 1 227 ? 8.218 -8.069 -4.625 1.00 94.12 227 GLU A O 1
ATOM 1836 N N . HIS A 1 228 ? 6.134 -8.859 -4.486 1.00 94.62 228 HIS A N 1
ATOM 1837 C CA . HIS A 1 228 ? 6.123 -9.346 -5.872 1.00 94.62 228 HIS A CA 1
ATOM 1838 C C . HIS A 1 228 ? 6.291 -8.214 -6.900 1.00 94.62 228 HIS A C 1
ATOM 1840 O O . HIS A 1 228 ? 6.987 -8.372 -7.905 1.00 94.62 228 HIS A O 1
ATOM 1846 N N . GLY A 1 229 ? 5.662 -7.059 -6.657 1.00 93.12 229 GLY A N 1
ATOM 1847 C CA . GLY A 1 229 ? 5.788 -5.876 -7.507 1.00 93.12 229 GLY A CA 1
ATOM 1848 C C . GLY A 1 229 ? 7.223 -5.354 -7.554 1.00 93.12 229 GLY A C 1
ATOM 1849 O O . GLY A 1 229 ? 7.703 -4.979 -8.623 1.00 93.12 229 GLY A O 1
ATOM 1850 N N . TYR A 1 230 ? 7.925 -5.396 -6.417 1.00 93.19 230 TYR A N 1
ATOM 1851 C CA . TYR A 1 230 ? 9.347 -5.079 -6.326 1.00 93.19 230 TYR A CA 1
ATOM 1852 C C . TYR A 1 230 ? 10.200 -6.015 -7.169 1.00 93.19 230 TYR A C 1
ATOM 1854 O O . TYR A 1 230 ? 10.973 -5.543 -7.996 1.00 93.19 230 TYR A O 1
ATOM 1862 N N . GLU A 1 231 ? 10.049 -7.324 -6.982 1.00 94.44 231 GLU A N 1
ATOM 1863 C CA . GLU A 1 231 ? 10.855 -8.324 -7.684 1.00 94.44 231 GLU A CA 1
ATOM 1864 C C . GLU A 1 231 ? 10.676 -8.246 -9.202 1.00 94.44 231 GLU A C 1
ATOM 1866 O O . GLU A 1 231 ? 11.631 -8.430 -9.955 1.00 94.44 231 GLU A O 1
ATOM 1871 N N . MET A 1 232 ? 9.454 -7.968 -9.662 1.00 93.81 232 MET A N 1
ATOM 1872 C CA . MET A 1 232 ? 9.168 -7.738 -11.076 1.00 93.81 232 MET A CA 1
ATOM 1873 C C . MET A 1 232 ? 9.844 -6.462 -11.581 1.00 93.81 232 MET A C 1
ATOM 1875 O O . MET A 1 232 ? 10.601 -6.520 -12.544 1.00 93.81 232 MET A O 1
ATOM 1879 N N . ALA A 1 233 ? 9.635 -5.331 -10.902 1.00 92.38 233 ALA A N 1
ATOM 1880 C CA . ALA A 1 233 ? 10.222 -4.057 -11.311 1.00 92.38 233 ALA A CA 1
ATOM 1881 C C . ALA A 1 233 ? 11.755 -4.076 -11.273 1.00 92.38 233 ALA A C 1
ATOM 1883 O O . ALA A 1 233 ? 12.399 -3.469 -12.123 1.00 92.38 233 ALA A O 1
ATOM 1884 N N . GLN A 1 234 ? 12.347 -4.792 -10.316 1.00 92.81 234 GLN A N 1
ATOM 1885 C CA . GLN A 1 234 ? 13.787 -4.993 -10.248 1.00 92.81 234 GLN A CA 1
ATOM 1886 C C . GLN A 1 234 ? 14.300 -5.759 -11.471 1.00 92.81 234 GLN A C 1
ATOM 1888 O O . GLN A 1 234 ? 15.207 -5.271 -12.142 1.00 92.81 234 GLN A O 1
ATOM 1893 N N . ARG A 1 235 ? 13.693 -6.911 -11.791 1.00 93.38 235 ARG A N 1
ATOM 1894 C CA . ARG A 1 235 ? 14.057 -7.698 -12.980 1.00 93.38 235 ARG A CA 1
ATOM 1895 C C . ARG A 1 235 ? 13.925 -6.879 -14.264 1.00 93.38 235 ARG A C 1
ATOM 1897 O O . ARG A 1 235 ? 14.851 -6.855 -15.068 1.00 93.38 235 ARG A O 1
ATOM 1904 N N . ASP A 1 236 ? 12.826 -6.145 -14.418 1.00 91.44 236 ASP A N 1
ATOM 1905 C CA . ASP A 1 236 ? 12.564 -5.353 -15.623 1.00 91.44 236 ASP A CA 1
ATOM 1906 C C . ASP A 1 236 ? 13.551 -4.180 -15.781 1.00 91.44 236 ASP A C 1
ATOM 1908 O O . ASP A 1 236 ? 14.010 -3.898 -16.893 1.00 91.44 236 ASP A O 1
ATOM 1912 N N . VAL A 1 237 ? 13.932 -3.518 -14.678 1.00 90.31 237 VAL A N 1
ATOM 1913 C CA . VAL A 1 237 ? 14.974 -2.475 -14.677 1.00 90.31 237 VAL A CA 1
ATOM 1914 C C . VAL A 1 237 ? 16.334 -3.065 -15.048 1.00 90.31 237 VAL A C 1
ATOM 1916 O O . VAL A 1 237 ? 17.025 -2.495 -15.894 1.00 90.31 237 VAL A O 1
ATOM 1919 N N . GLU A 1 238 ? 16.717 -4.201 -14.465 1.00 90.25 238 GLU A N 1
ATOM 1920 C CA . GLU A 1 238 ? 17.978 -4.887 -14.775 1.00 90.25 238 GLU A CA 1
ATOM 1921 C C . GLU A 1 238 ? 18.041 -5.286 -16.263 1.00 90.25 238 GLU A C 1
ATOM 1923 O O . GLU A 1 238 ? 18.994 -4.930 -16.966 1.00 90.25 238 GLU A O 1
ATOM 1928 N N . ASP A 1 239 ? 16.983 -5.908 -16.788 1.00 89.81 239 ASP A N 1
ATOM 1929 C CA . ASP A 1 239 ? 16.868 -6.292 -18.199 1.00 89.81 239 ASP A CA 1
ATOM 1930 C C . ASP A 1 239 ? 16.885 -5.077 -19.139 1.00 89.81 239 ASP A C 1
ATOM 1932 O O . ASP A 1 239 ? 17.471 -5.112 -20.231 1.00 89.81 239 ASP A O 1
ATOM 1936 N N . TYR A 1 240 ? 16.246 -3.971 -18.746 1.00 88.12 240 TYR A N 1
ATOM 1937 C CA . TYR A 1 240 ? 16.290 -2.717 -19.497 1.00 88.12 240 TYR A CA 1
ATOM 1938 C C . TYR A 1 240 ? 17.704 -2.123 -19.536 1.00 88.12 240 TYR A C 1
ATOM 1940 O O . TYR A 1 240 ? 18.161 -1.697 -20.603 1.00 88.12 240 TYR A O 1
ATOM 1948 N N . GLN A 1 241 ? 18.429 -2.125 -18.413 1.00 86.62 241 GLN A N 1
ATOM 1949 C CA . GLN A 1 241 ? 19.806 -1.630 -18.351 1.00 86.62 241 GLN A CA 1
ATOM 1950 C C . GLN A 1 241 ? 20.751 -2.461 -19.220 1.00 86.62 241 GLN A C 1
ATOM 1952 O O . GLN A 1 241 ? 21.561 -1.891 -19.955 1.00 86.62 241 GLN A O 1
ATOM 1957 N N . VAL A 1 242 ? 20.639 -3.792 -19.179 1.00 88.50 242 VAL A N 1
ATOM 1958 C CA . VAL A 1 242 ? 21.453 -4.698 -20.005 1.00 88.50 242 VAL A CA 1
ATOM 1959 C C . VAL A 1 242 ? 21.230 -4.417 -21.493 1.00 88.50 242 VAL A C 1
ATOM 1961 O O . VAL A 1 242 ? 22.193 -4.180 -22.228 1.00 88.50 242 VAL A O 1
ATOM 1964 N N . ARG A 1 243 ? 19.967 -4.353 -21.938 1.00 87.44 243 ARG A N 1
ATOM 1965 C CA . ARG A 1 243 ? 19.613 -4.052 -23.339 1.00 87.44 243 ARG A CA 1
ATOM 1966 C C . ARG A 1 243 ? 20.072 -2.662 -23.777 1.00 87.44 243 ARG A C 1
ATOM 1968 O O . ARG A 1 243 ? 20.581 -2.487 -24.886 1.00 87.44 243 ARG A O 1
ATOM 1975 N N . SER A 1 244 ? 19.934 -1.674 -22.900 1.00 83.69 244 SER A N 1
ATOM 1976 C CA . SER A 1 244 ? 20.319 -0.290 -23.176 1.00 83.69 244 SER A CA 1
ATOM 1977 C C . SER A 1 244 ? 21.837 -0.101 -23.248 1.00 83.69 244 SER A C 1
ATOM 1979 O O . SER A 1 244 ? 22.309 0.665 -24.089 1.00 83.69 244 SER A O 1
ATOM 1981 N N . ARG A 1 245 ? 22.614 -0.829 -22.431 1.00 83.75 245 ARG A N 1
ATOM 1982 C CA . ARG A 1 245 ? 24.084 -0.882 -22.528 1.00 83.75 245 ARG A CA 1
ATOM 1983 C C . ARG A 1 245 ? 24.533 -1.551 -23.826 1.00 83.75 245 ARG A C 1
ATOM 1985 O O . ARG A 1 245 ? 25.389 -1.006 -24.514 1.00 83.75 245 ARG A O 1
ATOM 1992 N N . ALA A 1 246 ? 23.916 -2.675 -24.199 1.00 83.50 246 ALA A N 1
ATOM 1993 C CA . ALA A 1 246 ? 24.201 -3.359 -25.464 1.00 83.50 246 ALA A CA 1
ATOM 1994 C C . ALA A 1 246 ? 23.888 -2.483 -26.693 1.00 83.50 246 ALA A C 1
ATOM 1996 O O . ALA A 1 246 ? 24.591 -2.547 -27.696 1.00 83.50 246 ALA A O 1
ATOM 1997 N N . SER A 1 247 ? 22.871 -1.623 -26.587 1.00 82.50 247 SER A N 1
ATOM 1998 C CA . SER A 1 247 ? 22.469 -0.676 -27.639 1.00 82.50 247 SER A CA 1
ATOM 1999 C C . SER A 1 247 ? 23.239 0.654 -27.609 1.00 82.50 247 SER A C 1
ATOM 2001 O O . SER A 1 247 ? 22.931 1.548 -28.393 1.00 82.50 247 SER A O 1
ATOM 2003 N N . GLY A 1 248 ? 24.189 0.837 -26.681 1.00 75.62 248 GLY A N 1
ATOM 2004 C CA . GLY A 1 248 ? 24.956 2.079 -26.523 1.00 75.62 248 GLY A CA 1
ATOM 2005 C C . GLY A 1 248 ? 24.152 3.295 -26.032 1.00 75.62 248 GLY A C 1
ATOM 2006 O O . GLY A 1 248 ? 24.662 4.412 -26.081 1.00 75.62 248 GLY A O 1
ATOM 2007 N N . LYS A 1 249 ? 22.910 3.108 -25.556 1.00 71.62 249 LYS A N 1
ATOM 2008 C CA . LYS A 1 249 ? 22.010 4.186 -25.095 1.00 71.62 249 LYS A CA 1
ATOM 2009 C C . LYS A 1 249 ? 22.280 4.649 -23.655 1.00 71.62 249 LYS A C 1
ATOM 2011 O O . LYS A 1 249 ? 21.854 5.739 -23.289 1.00 71.62 249 LYS A O 1
ATOM 2016 N N . LEU A 1 250 ? 22.969 3.848 -22.837 1.00 64.38 250 LEU A N 1
ATOM 2017 C CA . LEU A 1 250 ? 23.304 4.175 -21.443 1.00 64.38 250 LEU A CA 1
ATOM 2018 C C . LEU A 1 250 ? 24.822 4.192 -21.236 1.00 64.38 250 LEU A C 1
ATOM 2020 O O . LEU A 1 250 ? 25.484 3.174 -21.442 1.00 64.38 250 LEU A O 1
ATOM 2024 N N . GLN A 1 251 ? 25.360 5.320 -20.764 1.00 57.94 251 GLN A N 1
ATOM 2025 C CA . GLN A 1 251 ? 26.692 5.354 -20.154 1.00 57.94 251 GLN A CA 1
ATOM 2026 C C . GLN A 1 251 ? 26.619 4.869 -18.696 1.00 57.94 251 GLN A C 1
ATOM 2028 O O . GLN A 1 251 ? 25.598 5.075 -18.036 1.00 57.94 251 GLN A O 1
ATOM 2033 N N . PRO A 1 252 ? 27.675 4.222 -18.169 1.00 55.47 252 PRO A N 1
ATOM 2034 C CA . PRO A 1 252 ? 27.730 3.840 -16.764 1.00 55.47 252 PRO A CA 1
ATOM 2035 C C . PRO A 1 252 ? 27.696 5.092 -15.874 1.00 55.47 252 PRO A C 1
ATOM 2037 O O . PRO A 1 252 ? 28.604 5.918 -15.921 1.00 55.47 252 PRO A O 1
ATOM 2040 N N . SER A 1 253 ? 26.643 5.221 -15.065 1.00 54.53 253 SER A N 1
ATOM 2041 C CA . SER A 1 253 ? 26.578 6.203 -13.980 1.00 54.53 253 SER A CA 1
ATOM 2042 C C . SER A 1 253 ? 27.655 5.878 -12.942 1.00 54.53 253 SER A C 1
ATOM 2044 O O . SER A 1 253 ? 27.723 4.751 -12.451 1.00 54.53 253 SER A O 1
ATOM 2046 N N . SER A 1 254 ? 28.511 6.852 -12.632 1.00 46.72 254 SER A N 1
ATOM 2047 C CA . SER A 1 254 ? 29.609 6.739 -11.665 1.00 46.72 254 SER A CA 1
ATOM 2048 C C . SER A 1 254 ? 29.296 7.375 -10.306 1.00 46.72 254 SER A C 1
ATOM 2050 O O . SER A 1 254 ? 30.215 7.575 -9.512 1.00 46.72 254 SER A O 1
ATOM 2052 N N . GLU A 1 255 ? 28.041 7.738 -10.030 1.00 49.44 255 GLU A N 1
ATOM 2053 C CA . GLU A 1 255 ? 27.685 8.375 -8.759 1.00 49.44 255 GLU A CA 1
ATOM 2054 C C . GLU A 1 255 ? 27.171 7.346 -7.739 1.00 49.44 255 GLU A C 1
ATOM 2056 O O . GLU A 1 255 ? 26.178 6.662 -7.999 1.00 49.44 255 GLU A O 1
ATOM 2061 N N . PRO A 1 256 ? 27.834 7.199 -6.575 1.00 47.22 256 PRO A N 1
ATOM 2062 C CA . PRO A 1 256 ? 27.345 6.341 -5.506 1.00 47.22 256 PRO A CA 1
ATOM 2063 C C . PRO A 1 256 ? 26.061 6.924 -4.888 1.00 47.22 256 PRO A C 1
ATOM 2065 O O . PRO A 1 256 ? 25.894 8.146 -4.864 1.00 47.22 256 PRO A O 1
ATOM 2068 N N . PRO A 1 257 ? 25.170 6.080 -4.334 1.00 52.03 257 PRO A N 1
ATOM 2069 C CA . PRO A 1 257 ? 23.943 6.541 -3.687 1.00 52.03 257 PRO A CA 1
ATOM 2070 C C . PRO A 1 257 ? 24.278 7.464 -2.501 1.00 52.03 257 PRO A C 1
ATOM 2072 O O . PRO A 1 257 ? 24.803 7.033 -1.474 1.00 52.03 257 PRO A O 1
ATOM 2075 N N . SER A 1 258 ? 24.014 8.760 -2.677 1.00 47.97 258 SER A N 1
ATOM 2076 C CA . SER A 1 258 ? 24.259 9.843 -1.715 1.00 47.97 258 SER A CA 1
ATOM 2077 C C . SER A 1 258 ? 23.233 9.817 -0.582 1.00 47.97 258 SER A C 1
ATOM 2079 O O . SER A 1 258 ? 22.061 9.590 -0.833 1.00 47.97 258 SER A O 1
ATOM 2081 N N . SER A 1 259 ? 23.610 10.150 0.657 1.00 49.25 259 SER A N 1
ATOM 2082 C CA . SER A 1 259 ? 22.683 10.270 1.802 1.00 49.25 259 SER A CA 1
ATOM 2083 C C . SER A 1 259 ? 21.548 11.304 1.627 1.00 49.25 259 SER A C 1
ATOM 2085 O O . SER A 1 259 ? 20.611 11.295 2.425 1.00 49.25 259 SER A O 1
ATOM 2087 N N . GLN A 1 260 ? 21.582 12.154 0.587 1.00 50.59 260 GLN A N 1
ATOM 2088 C CA . GLN A 1 260 ? 20.452 13.011 0.163 1.00 50.59 260 GLN A CA 1
ATOM 2089 C C . GLN A 1 260 ? 19.244 12.203 -0.344 1.00 50.59 260 GLN A C 1
ATOM 2091 O O . GLN A 1 260 ? 18.140 12.722 -0.485 1.00 50.59 260 GLN A O 1
ATOM 2096 N N . ASP A 1 261 ? 19.431 10.906 -0.559 1.00 57.91 261 ASP A N 1
ATOM 2097 C CA . ASP A 1 261 ? 18.434 9.968 -1.048 1.00 57.91 261 ASP A CA 1
ATOM 2098 C C . ASP A 1 261 ? 17.212 9.756 -0.149 1.00 57.91 261 ASP A C 1
ATOM 2100 O O . ASP A 1 261 ? 16.280 9.070 -0.573 1.00 57.91 261 ASP A O 1
ATOM 2104 N N . TRP A 1 262 ? 17.215 10.286 1.075 1.00 63.31 262 TRP A N 1
ATOM 2105 C CA . TRP A 1 262 ? 16.109 10.186 2.031 1.00 63.31 262 TRP A CA 1
ATOM 2106 C C . TRP A 1 262 ? 15.336 11.498 2.217 1.00 63.31 262 TRP A C 1
ATOM 2108 O O . TRP A 1 262 ? 14.298 11.487 2.877 1.00 63.31 262 TRP A O 1
ATOM 2118 N N . ASP A 1 263 ? 15.784 12.602 1.611 1.00 59.22 263 ASP A N 1
ATOM 2119 C CA . ASP A 1 263 ? 15.181 13.934 1.783 1.00 59.22 263 ASP A CA 1
ATOM 2120 C C . ASP A 1 263 ? 13.726 13.970 1.267 1.00 59.22 263 ASP A C 1
ATOM 2122 O O . ASP A 1 263 ? 12.838 14.562 1.879 1.00 59.22 263 ASP A O 1
ATOM 2126 N N . PHE A 1 264 ? 13.423 13.182 0.223 1.00 62.72 264 PHE A N 1
ATOM 2127 C CA . PHE A 1 264 ? 12.055 13.021 -0.291 1.00 62.72 264 PHE A CA 1
ATOM 2128 C C . PHE A 1 264 ? 11.091 12.345 0.701 1.00 62.72 264 PHE A C 1
ATOM 2130 O O . PHE A 1 264 ? 9.881 12.513 0.579 1.00 62.72 264 PHE A O 1
ATOM 2137 N N . MET A 1 265 ? 11.595 11.567 1.669 1.00 58.81 265 MET A N 1
ATOM 2138 C CA . MET A 1 265 ? 10.743 10.898 2.659 1.00 58.81 265 MET A CA 1
ATOM 2139 C C . MET A 1 265 ? 10.362 11.805 3.830 1.00 58.81 265 MET A C 1
ATOM 2141 O O . MET A 1 265 ? 9.364 11.543 4.498 1.00 58.81 265 MET A O 1
ATOM 2145 N N . VAL A 1 266 ? 11.167 12.833 4.116 1.00 55.06 266 VAL A N 1
ATOM 2146 C CA . VAL A 1 266 ? 10.930 13.764 5.230 1.00 55.06 266 VAL A CA 1
ATOM 2147 C C . VAL A 1 266 ? 9.877 14.807 4.840 1.00 55.06 266 VAL A C 1
ATOM 2149 O O . VAL A 1 266 ? 9.056 15.188 5.671 1.00 55.06 266 VAL A O 1
ATOM 2152 N N . ASN A 1 267 ? 9.777 15.140 3.549 1.00 48.44 267 ASN A N 1
ATOM 2153 C CA . ASN A 1 267 ? 8.709 15.971 2.981 1.00 48.44 267 ASN A CA 1
ATOM 2154 C C . ASN A 1 267 ? 7.408 15.185 2.724 1.00 48.44 267 ASN A C 1
ATOM 2156 O O . ASN A 1 267 ? 6.692 15.430 1.751 1.00 48.44 267 ASN A O 1
ATOM 2160 N N . ALA A 1 268 ? 7.041 14.270 3.628 1.00 47.81 268 ALA A N 1
ATOM 2161 C CA . ALA A 1 268 ? 5.756 13.564 3.601 1.00 47.81 268 ALA A CA 1
ATOM 2162 C C . ALA A 1 268 ? 4.536 14.506 3.716 1.00 47.81 268 ALA A C 1
ATOM 2164 O O . ALA A 1 268 ? 3.404 14.048 3.590 1.00 47.81 268 ALA A O 1
ATOM 2165 N N . MET A 1 269 ? 4.756 15.809 3.920 1.00 38.84 269 MET A N 1
ATOM 2166 C CA . MET A 1 269 ? 3.725 16.840 4.042 1.00 38.84 269 MET A CA 1
ATOM 2167 C C . MET A 1 269 ? 3.624 17.776 2.815 1.00 38.84 269 MET A C 1
ATOM 2169 O O . MET A 1 269 ? 2.641 18.499 2.704 1.00 38.84 269 MET A O 1
ATOM 2173 N N . GLU A 1 270 ? 4.581 17.767 1.872 1.00 42.09 270 GLU A N 1
ATOM 2174 C CA . GLU A 1 270 ? 4.656 18.784 0.794 1.00 42.09 270 GLU A CA 1
ATOM 2175 C C . GLU A 1 270 ? 4.093 18.325 -0.572 1.00 42.09 270 GLU A C 1
ATOM 2177 O O . GLU A 1 270 ? 3.881 19.133 -1.472 1.00 42.09 270 GLU A O 1
ATOM 2182 N N . TRP A 1 271 ? 3.748 17.046 -0.739 1.00 49.31 271 TRP A N 1
ATOM 2183 C CA . TRP A 1 271 ? 3.216 16.513 -2.007 1.00 49.31 271 TRP A CA 1
ATOM 2184 C C . TRP A 1 271 ? 1.695 16.719 -2.197 1.00 49.31 271 TRP A C 1
ATOM 2186 O O . TRP A 1 271 ? 1.156 16.346 -3.235 1.00 49.31 271 TRP A O 1
ATOM 2196 N N . GLU A 1 272 ? 0.987 17.358 -1.251 1.00 41.88 272 GLU A N 1
ATOM 2197 C CA . GLU A 1 272 ? -0.362 17.903 -1.509 1.00 41.88 272 GLU A CA 1
ATOM 2198 C C . GLU A 1 272 ? -0.329 19.253 -2.267 1.00 41.88 27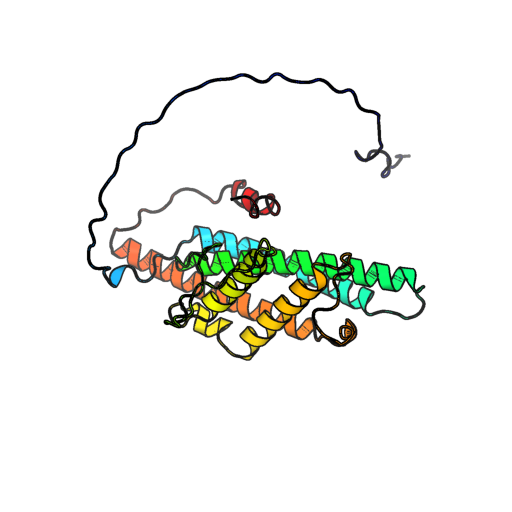2 GLU A C 1
ATOM 2200 O O . GLU A 1 272 ? -1.370 19.681 -2.787 1.00 41.88 272 GLU A O 1
ATOM 2205 N N . ALA A 1 273 ? 0.836 19.912 -2.360 1.00 32.56 273 ALA A N 1
ATOM 2206 C CA . ALA A 1 273 ? 0.981 21.306 -2.802 1.00 32.56 273 ALA A CA 1
ATOM 2207 C C . ALA A 1 273 ? 1.749 21.519 -4.126 1.00 32.56 273 ALA A C 1
ATOM 2209 O O . ALA A 1 273 ? 1.944 22.672 -4.511 1.00 32.56 273 ALA A O 1
ATOM 2210 N N . ILE A 1 274 ? 2.144 20.452 -4.833 1.00 33.34 274 ILE A N 1
ATOM 2211 C CA . ILE A 1 274 ? 2.750 20.521 -6.179 1.00 33.34 274 ILE A CA 1
ATOM 2212 C C . ILE A 1 274 ? 1.763 19.987 -7.223 1.00 33.34 274 ILE A C 1
ATOM 2214 O O . ILE A 1 274 ? 1.007 19.033 -6.904 1.00 33.34 274 ILE A O 1
#

Organism: NCBI:txid1682393

Foldseek 3Di:
DDDDPDDPPDPPPDDDDDDDDDDDDDDDDDDDDDDDDDDDDDPDPVLFFPFDVLLLLVLVVLLVVLVVLVVVLVVLLVLLPDPPPDDPVSNLVSVLVSLVSLLLSVLSLLSSLQSLLVSRVDDQDLPDDPPDDDDDDDDDDDPDDDDPCSVVVSLVSSLVSLCDPSDPSVVQCVDVLNVVLSVVSSVSNVVSVPVPDPPPPPDPDDDPDSVVDPVVSSSVSNSVSSVVSSVVSVVSNVVSVVVCVVVVNDDDDPDDDDPCSCVVVVVSPCVVPD

pLDDT: mean 70.5, std 22.98, range [28.8, 95.25]

=== Feature glossary ===
The features interleaved in this record are:

— What the protein is —

Sequence gives the chain of amino acids in standard one-letter code (A=alanine, C=cysteine, …, Y=tyrosine), read N→C. It is the only feature that is directly encoded by the gene; all structural features are derived from the folded form of this sequence.

Database cross-references. InterPro integrates a dozen domain/family signature databases into unified entries with residue-range hits. GO terms attach function/process/location labels with evidence codes. CATH codes position the fold in a four-level structural taxonomy. Organism is the NCBI-taxonomy species name.

— Where its atoms are —

Atomic coordinates in PDBx/mmCIF format — the same representation the Protein Data Bank distributes. Each line of the _atom_site loop places one backbone atom in Cartesian space (units: ångströms, origin: arbitrary).

The six renders are orthographic views along the three Cartesian axes in both directions. Representation (cartoon, sticks, or surface) and color scheme (sequence-rainbow or by-chain) vary across proteins so the training set covers all the common visualization conventions.

— Local backbone conformation —

Eight-state secondary structure (DSSP): H is the canonical α-helix, G the tighter 3₁₀-helix, I the wider π-helix; E/B are β-structure, T and S are turns and bends, and '-' is everything else. DSSP derives these from the pattern of main-chain N–H···O=C hydrogen bonds, not from the sequence.

P-SEA three-state annotation labels each residue as helix, strand, or coil based purely on the geometry of the Cα trace. It serves as a fallback when the full backbone (and thus DSSP) is unavailable.

The φ/ψ torsion pair specifies the backbone conformation at each residue. φ rotates about the N–Cα bond, ψ about the Cα–C bond. Steric clashes forbid most of the (φ, ψ) plane — the allowed regions (α-helix basin, β-sheet basin, left-handed helix) are the Ramachandran-allowed regions.

— Global shape and packing —

The geometric summary reports three shape descriptors. Rg (radius of gyration) measures how spread out the Cα atoms are about their centre of mass; compact globular proteins have small Rg, elongated or unfolded ones large. Cα contacts (<8 Å, |i−j|>4) count long-range residue pairs in spatial proximity — high for tightly packed folds, near zero for rods or random coil. The bounding-box extents give the protein's footprint along x, y, z in Å.

Solvent-accessible surface area (SASA) is the area in Å² traced out by the centre of a 1.4 Å probe sphere (a water molecule) rolled over the protein's van der Waals surface (Shrake–Rupley / Lee–Richards construction). Buried residues have near-zero SASA; fully exposed residues can exceed 200 Å². The total SASA scales roughly with the number of surface residues.

The contact map is a binary N×N matrix image: pixel (i, j) is dark where Cα_i and Cα_j are within 8 Å and |i−j|>4. Because the |i−j|>4 filter removes local helical contacts, off-diagonal stripes parallel to the main diagonal indicate parallel β-sheets; stripes perpendicular to it indicate antiparallel β-sheets. The Ramachandran plot scatters every residue's (φ, ψ) pair against the sterically allowed regions. The PAE heatmap renders the predicted-aligned-error matrix.

— Structural neighborhood —

3Di is Foldseek's structural alphabet. Each residue is assigned one of twenty discrete states based on how its Cα sits relative to its spatial (not sequential) neighbors. Aligning 3Di strings finds structural homologs roughly as well as full 3D superposition, but orders of magnitude faster.

Nearest PDB neighbors are the top structural matches found by Foldseek when searching this structure against the entire Protein Data Bank. Each hit reports a TM-score (0 to 1; >0.5 almost always implies the same fold) and an E-value. These are *structural* homologs — they may share no detectable sequence similarity.

— Confidence and disorder —

For AlphaFold models, the B-factor field carries pLDDT — the model's own estimate of local accuracy on a 0–100 scale. Regions with pLDDT<50 should be treated as essentially unmodeled; they often correspond to intrinsically disordered segments.

Crystallographic B-factors measure how much each atom's electron density is smeared out, in Å². They rise in mobile loops and surface residues and fall in the buried interior. In AlphaFold models this column is repurposed to hold pLDDT instead.

Predicted aligned error is AlphaFold's pairwise confidence. Unlike pLDDT (per-residue), PAE is per-residue-pair and captures whether two parts of the structure are correctly placed relative to each other. Units are ångströms of expected positional error.